Protein 5HHE (pdb70)

B-factor: mean 32.34, std 14.4, range [14.67, 85.26]

CATH classification: 6.10.250.3110

Secondary structure (DSSP, 8-state):
-HHHHHHHHHHHHHHHHHHHHHHHHHHHHHHHHHHHHHHHHHHHHHHHHHHHHHHHHHHHHHHHHHHHHHHHHHHHHHHHHHHHHHHHHHHH-/-HHHHHHHHHHHHHHHHHHHHHHHHHHHHHHHHHHHHHHHHHHHHHHHHHHHHHHHHHHHHHHHHHHHHHHHHHHHHHHHHHHHHHHHHHHH-

Sequence (186 aa):
DDSEQLQMELKELALEEERLIQELEDVEKNRKIVAENLEKVQAEAERRLDQEEAQYQREYSEFKRQQLELDDELKSVENQMRYAQTQLDKLKLEDDSEQLQMELKELALEEERLIQELEDVEKNRKIVAENLEKVQAEAERLDQEEAQYQREYSEFKRQQLELDDELKSVENQMRYAQTQLDKLKLE

Structure (mmCIF, N/CA/C/O backbone):
data_5HHE
#
_entry.id   5HHE
#
_cell.length_a   58.200
_cell.length_b   71.575
_cell.length_c   58.446
_cell.angle_alpha   90.000
_cell.angle_beta   112.550
_cell.angle_gamma   90.000
#
_symmetry.space_group_name_H-M   'C 1 2 1'
#
loop_
_entity.id
_entity.type
_entity.pdbx_description
1 polymer Beclin-1
2 water water
#
loop_
_atom_site.group_PDB
_atom_site.id
_atom_site.type_symbol
_atom_site.label_atom_id
_atom_site.label_alt_id
_atom_site.label_comp_id
_atom_site.label_asym_id
_atom_site.label_entity_id
_atom_site.label_seq_id
_atom_site.pdbx_PDB_ins_code
_atom_site.Cartn_x
_atom_site.Cartn_y
_atom_site.Cartn_z
_atom_site.occupancy
_atom_site.B_iso_or_equiv
_atom_site.auth_seq_id
_atom_site.auth_comp_id
_atom_site.auth_asym_id
_atom_site.auth_atom_id
_atom_site.pdbx_PDB_model_num
ATOM 1 N N . ASP A 1 1 ? -72.235 8.820 99.436 1.00 64.56 175 ASP D N 1
ATOM 2 C CA . ASP A 1 1 ? -71.967 8.373 98.073 1.00 44.53 175 ASP D CA 1
ATOM 3 C C . ASP A 1 1 ? -70.724 9.074 97.517 1.00 41.21 175 ASP D C 1
ATOM 4 O O . ASP A 1 1 ? -70.067 8.572 96.600 1.00 35.39 175 ASP D O 1
ATOM 9 N N . ASP A 1 2 ? -70.403 10.237 98.081 1.00 39.25 176 ASP D N 1
ATOM 10 C CA . ASP A 1 2 ? -69.194 10.973 97.707 1.00 32.93 176 ASP D CA 1
ATOM 11 C C . ASP A 1 2 ? -67.941 10.110 97.837 1.00 23.75 176 ASP D C 1
ATOM 12 O O . ASP A 1 2 ? -67.105 10.057 96.922 1.00 25.33 176 ASP D O 1
ATOM 17 N N . SER A 1 3 ? -67.823 9.417 98.969 1.00 23.72 177 SER D N 1
ATOM 18 C CA . SER A 1 3 ? -66.653 8.585 99.219 1.00 22.66 177 SER D CA 1
ATOM 19 C C . SER A 1 3 ? -66.522 7.472 98.180 1.00 21.88 177 SER D C 1
ATOM 20 O O . SER A 1 3 ? -65.426 7.205 97.693 1.00 21.40 177 SER D O 1
ATOM 23 N N . GLU A 1 4 ? -67.634 6.835 97.829 1.00 23.58 178 GLU D N 1
ATOM 24 C CA . GLU A 1 4 ? -67.594 5.754 96.846 1.00 23.22 178 GLU D CA 1
ATOM 25 C C . GLU A 1 4 ? -67.181 6.249 95.457 1.00 22.82 178 GLU D C 1
ATOM 26 O O . GLU A 1 4 ? -66.419 5.584 94.751 1.00 23.29 178 GLU D O 1
ATOM 32 N N . GLN A 1 5 ? -67.682 7.425 95.078 1.00 21.29 179 GLN D N 1
ATOM 33 C CA . GLN A 1 5 ? -67.305 8.050 93.815 1.00 20.67 179 GLN D CA 1
ATOM 34 C C . GLN A 1 5 ? -65.810 8.340 93.795 1.00 17.49 179 GLN D C 1
ATOM 35 O O . GLN A 1 5 ? -65.127 8.040 92.808 1.00 20.82 179 GLN D O 1
ATOM 41 N N . LEU A 1 6 ? -65.297 8.907 94.881 1.00 20.29 180 LEU D N 1
ATOM 42 C CA . LEU A 1 6 ? -63.857 9.172 94.961 1.00 19.09 180 LEU D CA 1
ATOM 43 C C . LEU A 1 6 ? -63.025 7.885 94.914 1.00 17.31 180 LEU D C 1
ATOM 44 O O . LEU A 1 6 ? -61.969 7.846 94.282 1.00 19.89 180 LEU D O 1
ATOM 49 N N . GLN A 1 7 ? -63.492 6.827 95.574 1.00 18.12 181 GLN D N 1
ATOM 50 C CA . GLN A 1 7 ? -62.746 5.566 95.544 1.00 18.62 181 GLN D CA 1
ATOM 51 C C . GLN A 1 7 ? -62.689 4.991 94.127 1.00 18.98 181 GLN D C 1
ATOM 52 O O . GLN A 1 7 ? -61.624 4.532 93.649 1.00 21.09 181 GLN D O 1
ATOM 58 N N . MET A 1 8 ? -63.833 5.020 93.446 1.00 18.47 182 MET D N 1
ATOM 59 C CA . MET A 1 8 ? -63.876 4.547 92.065 1.00 18.47 182 MET D CA 1
ATOM 60 C C . MET A 1 8 ? -62.954 5.380 91.177 1.00 19.42 182 MET D C 1
ATOM 61 O O . MET A 1 8 ? -62.192 4.838 90.363 1.00 20.32 182 MET D O 1
ATOM 66 N N . GLU A 1 9 ? -63.007 6.697 91.352 1.00 16.16 183 GLU D N 1
ATOM 67 C CA . GLU A 1 9 ? -62.166 7.594 90.565 1.00 19.84 183 GLU D CA 1
ATOM 68 C C . GLU A 1 9 ? -60.689 7.301 90.787 1.00 16.43 183 GLU D C 1
ATOM 69 O O . GLU A 1 9 ? -59.900 7.320 89.835 1.00 18.39 183 GLU D O 1
ATOM 75 N N . LEU A 1 10 ? -60.314 7.025 92.028 1.00 16.56 184 LEU D N 1
ATOM 76 C CA . LEU A 1 10 ? -58.915 6.707 92.314 1.00 15.48 184 LEU D CA 1
ATOM 77 C C . LEU A 1 10 ? -58.482 5.403 91.660 1.00 14.79 184 LEU D C 1
ATOM 78 O O . LEU A 1 10 ? -57.351 5.302 91.161 1.00 18.04 184 LEU D O 1
ATOM 83 N N . LYS A 1 11 ? -59.349 4.395 91.634 1.00 18.19 185 LYS D N 1
ATOM 84 C CA . LYS A 1 11 ? -58.973 3.170 90.900 1.00 15.03 185 LYS D CA 1
ATOM 85 C C . LYS A 1 11 ? -58.828 3.399 89.375 1.00 16.23 185 LYS D C 1
ATOM 86 O O . LYS A 1 11 ? -57.892 2.875 88.702 1.00 17.59 185 LYS D O 1
ATOM 92 N N . GLU A 1 12 ? -59.766 4.172 88.819 1.00 17.19 186 GLU D N 1
ATOM 93 C CA . GLU A 1 12 ? -59.693 4.519 87.391 1.00 16.09 186 GLU D CA 1
ATOM 94 C C . GLU A 1 12 ? -58.390 5.262 87.061 1.00 16.84 186 GLU D C 1
ATOM 95 O O . GLU A 1 12 ? -57.688 4.949 86.079 1.00 18.89 186 GLU D O 1
ATOM 101 N N . LEU A 1 13 ? -58.074 6.245 87.894 1.00 15.39 187 LEU D N 1
ATOM 102 C CA . LEU A 1 13 ? -56.875 7.049 87.704 1.00 16.67 187 LEU D CA 1
ATOM 103 C C . LEU A 1 13 ? -55.614 6.217 87.870 1.00 16.48 187 LEU D C 1
ATOM 104 O O . LEU A 1 13 ? -54.657 6.429 87.150 1.00 18.56 187 LEU D O 1
ATOM 109 N N . ALA A 1 14 ? -55.618 5.263 88.795 1.00 15.92 188 ALA D N 1
ATOM 110 C CA . ALA A 1 14 ? -54.440 4.402 88.956 1.00 16.17 188 ALA D CA 1
ATOM 111 C C . ALA A 1 14 ? -54.189 3.578 87.694 1.00 19.70 188 ALA D C 1
ATOM 112 O O . ALA A 1 14 ? -53.024 3.371 87.279 1.00 19.48 188 ALA D O 1
ATOM 114 N N . LEU A 1 15 ? -55.278 3.097 87.091 1.00 17.22 189 LEU D N 1
ATOM 115 C CA . LEU A 1 15 ? -55.148 2.378 85.822 1.00 19.11 189 LEU D CA 1
ATOM 116 C C . LEU A 1 15 ? -54.586 3.293 84.718 1.00 18.29 189 LEU D C 1
ATOM 117 O O . LEU A 1 15 ? -53.673 2.905 83.947 1.00 19.81 189 LEU D O 1
ATOM 122 N N . GLU A 1 16 ? -55.119 4.512 84.638 1.00 16.36 190 GLU D N 1
ATOM 123 C CA . GLU A 1 16 ? -54.602 5.458 83.639 1.00 19.66 190 GLU D CA 1
ATOM 124 C C . GLU A 1 16 ? -53.114 5.810 83.859 1.00 17.46 190 GLU D C 1
ATOM 125 O O . GLU A 1 16 ? -52.339 5.945 82.900 1.00 19.27 190 GLU D O 1
ATOM 131 N N . GLU A 1 17 ? -52.728 5.952 85.117 1.00 17.38 191 GLU D N 1
ATOM 132 C CA . GLU A 1 17 ? -51.352 6.261 85.494 1.00 17.72 191 GLU D CA 1
ATOM 133 C C . GLU A 1 17 ? -50.443 5.129 85.061 1.00 20.16 191 GLU D C 1
ATOM 134 O O . GLU A 1 17 ? -49.374 5.367 84.489 1.00 19.89 191 GLU D O 1
ATOM 140 N N . GLU A 1 18 ? -50.857 3.891 85.318 1.00 17.04 192 GLU D N 1
ATOM 141 C CA . GLU A 1 18 ? -50.043 2.751 84.892 1.00 20.50 192 GLU D CA 1
ATOM 142 C C . GLU A 1 18 ? -49.891 2.716 83.366 1.00 19.63 192 GLU D C 1
ATOM 143 O O . GLU A 1 18 ? -48.799 2.434 82.840 1.00 21.23 192 GLU D O 1
ATOM 149 N N . ARG A 1 19 ? -50.986 3.001 82.661 1.00 17.73 193 ARG D N 1
ATOM 150 C CA . ARG A 1 19 ? -50.944 3.023 81.198 1.00 18.13 193 ARG D CA 1
ATOM 151 C C . ARG A 1 19 ? -49.916 4.046 80.709 1.00 20.25 193 ARG D C 1
ATOM 152 O O . ARG A 1 19 ? -49.102 3.774 79.798 1.00 22.62 193 ARG D O 1
ATOM 160 N N . LEU A 1 20 ? -49.951 5.226 81.318 1.00 17.29 194 LEU D N 1
ATOM 161 C CA . LEU A 1 20 ? -49.060 6.303 80.891 1.00 20.29 194 LEU D CA 1
ATOM 162 C C . LEU A 1 20 ? -47.608 5.983 81.224 1.00 21.81 194 LEU D C 1
ATOM 163 O O . LEU A 1 20 ? -46.706 6.289 80.441 1.00 19.95 194 LEU D O 1
ATOM 168 N N . ILE A 1 21 ? -47.377 5.385 82.382 1.00 19.88 195 ILE D N 1
ATOM 169 C CA . ILE A 1 21 ? -46.028 4.998 82.784 1.00 20.48 195 ILE D CA 1
ATOM 170 C C . ILE A 1 21 ? -45.439 3.983 81.809 1.00 21.26 195 ILE D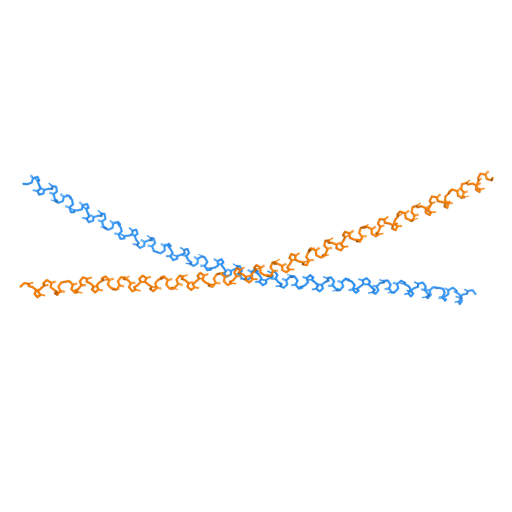 C 1
ATOM 171 O O . ILE A 1 21 ? -44.272 4.097 81.398 1.00 20.18 195 ILE D O 1
ATOM 176 N N . GLN A 1 22 ? -46.251 3.006 81.421 1.00 18.97 196 GLN D N 1
ATOM 177 C CA . GLN A 1 22 ? -45.787 2.022 80.453 1.00 18.44 196 GLN D CA 1
ATOM 178 C C . GLN A 1 22 ? -45.533 2.643 79.077 1.00 24.84 196 GLN D C 1
ATOM 179 O O . GLN A 1 22 ? -44.570 2.264 78.387 1.00 24.59 196 GLN D O 1
ATOM 185 N N . GLU A 1 23 ? -46.379 3.594 78.683 1.00 20.67 197 GLU D N 1
ATOM 186 C CA . GLU A 1 23 ? -46.137 4.324 77.434 1.00 20.46 197 GLU D CA 1
ATOM 187 C C . GLU A 1 23 ? -44.811 5.068 77.476 1.00 19.52 197 GLU D C 1
ATOM 188 O O . GLU A 1 23 ? -44.047 5.057 76.503 1.00 23.99 197 GLU D O 1
ATOM 194 N N . LEU A 1 24 ? -44.560 5.754 78.582 1.00 18.68 198 LEU D N 1
ATOM 195 C CA . LEU A 1 24 ? -43.334 6.524 78.748 1.00 19.45 198 LEU D CA 1
ATOM 196 C C . LEU A 1 24 ? -42.118 5.618 78.676 1.00 18.81 198 LEU D C 1
ATOM 197 O O . LEU A 1 24 ? -41.133 5.944 77.999 1.00 22.25 198 LEU D O 1
ATOM 202 N N . GLU A 1 25 ? -42.173 4.482 79.359 1.00 22.00 199 GLU D N 1
ATOM 203 C CA . GLU A 1 25 ? -41.073 3.522 79.302 1.00 21.65 199 GLU D CA 1
ATOM 204 C C . GLU A 1 25 ? -40.833 3.013 77.869 1.00 21.53 199 GLU D C 1
ATOM 205 O O . GLU A 1 25 ? -39.683 2.877 77.427 1.00 25.86 199 GLU D O 1
ATOM 211 N N . ASP A 1 26 ? -41.927 2.751 77.146 1.00 21.19 200 ASP D N 1
ATOM 212 C CA . ASP A 1 26 ? -41.809 2.314 75.751 1.00 27.93 200 ASP D CA 1
ATOM 213 C C . ASP A 1 26 ? -41.127 3.375 74.881 1.00 21.23 200 ASP D C 1
ATOM 214 O O . ASP A 1 26 ? -40.225 3.065 74.069 1.00 22.54 200 ASP D O 1
ATOM 219 N N . VAL A 1 27 ? -41.552 4.622 75.043 1.00 21.13 201 VAL D N 1
ATOM 220 C CA . VAL A 1 27 ? -40.994 5.722 74.266 1.0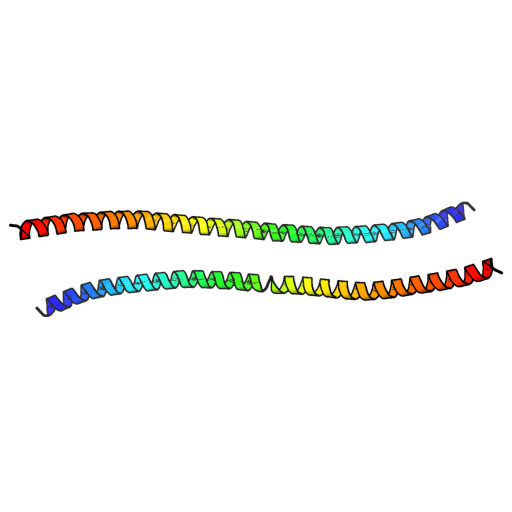0 21.17 201 VAL D CA 1
ATOM 221 C C . VAL A 1 27 ? -39.505 5.910 74.578 1.00 24.35 201 VAL D C 1
ATOM 222 O O . VAL A 1 27 ? -38.701 6.129 73.670 1.00 22.73 201 VAL D O 1
ATOM 226 N N . GLU A 1 28 ? -39.136 5.801 75.850 1.00 22.95 202 GLU D N 1
ATOM 227 C CA . GLU A 1 28 ? -37.726 5.901 76.240 1.00 22.39 202 GLU D CA 1
ATOM 228 C C . GLU A 1 28 ? -36.871 4.786 75.631 1.00 24.75 202 GLU D C 1
ATOM 229 O O . GLU A 1 28 ? -35.759 5.030 75.119 1.00 24.35 202 GLU D O 1
ATOM 235 N N . LYS A 1 29 ? -37.387 3.562 75.684 1.00 21.48 203 LYS D N 1
ATOM 236 C CA . LYS A 1 29 ? -36.720 2.432 75.038 1.00 21.37 203 LYS D CA 1
ATOM 237 C C . LYS A 1 29 ? -36.463 2.712 73.553 1.00 24.21 203 LYS D C 1
ATOM 238 O O . LYS A 1 29 ? -35.308 2.626 73.058 1.00 29.37 203 LYS D O 1
ATOM 244 N N . ASN A 1 30 ? -37.533 3.055 72.837 1.00 22.29 204 ASN D N 1
ATOM 245 C CA . ASN A 1 30 ? -37.411 3.328 71.405 1.00 25.84 204 ASN D CA 1
ATOM 246 C C . ASN A 1 30 ? -36.474 4.492 71.113 1.00 25.73 204 ASN D C 1
ATOM 247 O O . ASN A 1 30 ? -35.770 4.504 70.092 1.00 24.82 204 ASN D O 1
ATOM 252 N N . ARG A 1 31 ? -36.452 5.463 72.019 1.00 21.52 205 ARG D N 1
ATOM 253 C CA . ARG A 1 31 ? -35.619 6.647 71.848 1.00 20.93 205 ARG D CA 1
ATOM 254 C C . ARG A 1 31 ? -34.160 6.247 71.934 1.00 19.85 205 ARG D C 1
ATOM 255 O O . ARG A 1 31 ? -33.347 6.710 71.130 1.00 23.91 205 ARG D O 1
ATOM 263 N N . LYS A 1 32 ? -33.828 5.402 72.913 1.00 22.06 206 LYS D N 1
ATOM 264 C CA . LYS A 1 32 ? -32.454 4.915 73.053 1.00 23.69 206 LYS D CA 1
ATOM 265 C C . LYS A 1 32 ? -32.043 4.142 71.808 1.00 23.18 206 LYS D C 1
ATOM 266 O O . LYS A 1 32 ? -30.906 4.286 71.307 1.00 27.68 206 LYS D O 1
ATOM 272 N N . ILE A 1 33 ? -32.962 3.319 71.300 1.00 24.75 207 ILE D N 1
ATOM 273 C CA . ILE A 1 33 ? -32.642 2.560 70.086 1.00 26.99 207 ILE D CA 1
ATOM 274 C C . ILE A 1 33 ? -32.338 3.473 68.887 1.00 19.39 207 ILE D C 1
ATOM 275 O O . ILE A 1 33 ? -31.324 3.298 68.175 1.00 21.46 207 ILE D O 1
ATOM 280 N N . VAL A 1 34 ? -33.204 4.457 68.673 1.00 20.40 208 VAL D N 1
ATOM 281 C CA . VAL A 1 34 ? -33.022 5.389 67.562 1.00 20.57 208 VAL D CA 1
ATOM 282 C C . VAL A 1 34 ? -31.749 6.229 67.724 1.00 24.50 208 VAL D C 1
ATOM 283 O O . VAL A 1 34 ? -31.069 6.519 66.743 1.00 22.79 208 VAL D O 1
ATOM 287 N N . ALA A 1 35 ? -31.424 6.613 68.955 1.00 20.72 209 ALA D N 1
ATOM 288 C CA . ALA A 1 35 ? -30.197 7.369 69.201 1.00 22.89 209 ALA D CA 1
ATOM 289 C C . ALA A 1 35 ? -28.978 6.530 68.842 1.00 21.45 209 ALA D C 1
ATOM 290 O O . ALA A 1 35 ? -28.005 7.038 68.254 1.00 25.32 209 ALA D O 1
ATOM 292 N N . GLU A 1 36 ? -29.023 5.248 69.195 1.00 21.42 210 GLU D N 1
ATOM 293 C CA . GLU A 1 36 ? -27.918 4.359 68.844 1.00 23.22 210 GLU D CA 1
ATOM 294 C C . GLU A 1 36 ? -27.784 4.235 67.322 1.00 22.60 210 GLU D C 1
ATOM 295 O O . GLU A 1 36 ? -26.662 4.261 66.759 1.00 24.82 210 GLU D O 1
ATOM 301 N N . ASN A 1 37 ? -28.928 4.113 66.649 1.00 21.51 211 ASN D N 1
ATOM 302 C CA . ASN A 1 37 ? -28.917 4.025 65.189 1.00 21.56 211 ASN D CA 1
ATOM 303 C C . ASN A 1 37 ? -28.362 5.291 64.546 1.00 21.02 211 ASN D C 1
ATOM 304 O O . ASN A 1 37 ? -27.617 5.225 63.558 1.00 22.60 211 ASN D O 1
ATOM 309 N N . LEU A 1 38 ? -28.718 6.440 65.110 1.00 20.52 212 LEU D N 1
ATOM 310 C CA . LEU A 1 38 ? -28.207 7.725 64.639 1.00 26.60 212 LEU D CA 1
ATOM 311 C C . LEU A 1 38 ? -26.694 7.786 64.783 1.00 23.93 212 LEU D C 1
ATOM 312 O O . LEU A 1 38 ? -25.988 8.209 63.846 1.00 24.47 212 LEU D O 1
ATOM 317 N N . GLU A 1 39 ? -26.195 7.366 65.944 1.00 24.75 213 GLU D N 1
ATOM 318 C CA . GLU A 1 39 ? -24.749 7.323 66.179 1.00 31.18 213 GLU D CA 1
ATOM 319 C C . GLU A 1 39 ? -24.066 6.476 65.118 1.00 27.51 213 GLU D C 1
ATOM 320 O O . GLU A 1 39 ? -23.048 6.888 64.513 1.00 30.60 213 GLU D O 1
ATOM 326 N N . LYS A 1 40 ? -24.631 5.290 64.882 1.00 25.72 214 LYS D N 1
ATOM 327 C CA . LYS A 1 40 ? -24.064 4.380 63.888 1.00 24.33 214 LYS D CA 1
ATOM 328 C C . LYS A 1 40 ? -23.999 4.980 62.486 1.00 23.87 214 LYS D C 1
ATOM 329 O O . LYS A 1 40 ? -22.938 4.952 61.830 1.00 23.62 214 LYS D O 1
ATOM 335 N N . VAL A 1 41 ? -25.123 5.526 62.014 1.00 20.83 215 VAL D N 1
ATOM 336 C CA . VAL A 1 41 ? -25.131 6.069 60.654 1.00 21.28 215 VAL D CA 1
ATOM 337 C C . VAL A 1 41 ? -24.250 7.299 60.534 1.00 27.29 215 VAL D C 1
ATOM 338 O O . VAL A 1 41 ? -23.661 7.533 59.487 1.00 24.59 215 VAL D O 1
ATOM 342 N N . GLN A 1 42 ? -24.132 8.082 61.597 1.00 21.90 216 GLN D N 1
ATOM 343 C CA . GLN A 1 42 ? -23.250 9.244 61.542 1.00 21.48 216 GLN D CA 1
ATOM 344 C C . GLN A 1 42 ? -21.784 8.826 61.438 1.00 27.61 216 GLN D C 1
ATOM 345 O O . GLN A 1 42 ? -20.997 9.400 60.629 1.00 27.06 216 GLN D O 1
ATOM 351 N N . ALA A 1 43 ? -21.398 7.807 62.209 1.00 28.20 217 ALA D N 1
ATOM 352 C CA . ALA A 1 43 ? -20.015 7.318 62.101 1.00 28.11 217 ALA D CA 1
ATOM 353 C C . ALA A 1 43 ? -19.749 6.770 60.690 1.00 26.03 217 ALA D C 1
ATOM 354 O O . ALA A 1 43 ? -18.694 7.053 60.050 1.00 26.76 217 ALA D O 1
ATOM 356 N N . GLU A 1 44 ? -20.726 6.014 60.192 1.00 21.72 218 GLU D N 1
ATOM 357 C CA . GLU A 1 44 ? -20.661 5.440 58.849 1.00 21.38 218 GLU D CA 1
ATOM 358 C C . GLU A 1 44 ? -20.480 6.534 57.794 1.00 22.79 218 GLU D C 1
ATOM 359 O O . GLU A 1 44 ? -19.669 6.405 56.860 1.00 24.29 218 GLU D O 1
ATOM 365 N N . ALA A 1 45 ? -21.226 7.621 57.952 1.00 20.85 219 ALA D N 1
ATOM 366 C CA . ALA A 1 45 ? -21.175 8.737 57.011 1.00 21.26 219 ALA D CA 1
ATOM 367 C C . ALA A 1 45 ? -19.822 9.450 57.044 1.00 21.38 219 ALA D C 1
ATOM 368 O O . ALA A 1 45 ? -19.334 9.906 56.005 1.00 25.04 219 ALA D O 1
ATOM 370 N N . GLU A 1 46 ? -19.210 9.553 58.227 1.00 21.89 220 GLU D N 1
ATOM 371 C CA . GLU A 1 46 ? -17.861 10.127 58.296 1.00 24.78 220 GLU D CA 1
ATOM 372 C C . GLU A 1 46 ? -16.827 9.250 57.555 1.00 28.33 220 GLU D C 1
ATOM 373 O O . GLU A 1 46 ? -15.959 9.752 56.784 1.00 25.85 220 GLU D O 1
ATOM 379 N N . ARG A 1 47 ? -16.928 7.938 57.771 1.00 22.67 221 ARG D N 1
ATOM 380 C CA A ARG A 1 47 ? -16.039 7.016 57.061 0.51 23.07 221 ARG D CA 1
ATOM 381 C CA B ARG A 1 47 ? -16.052 7.001 57.061 0.49 22.98 221 ARG D CA 1
ATOM 382 C C . ARG A 1 47 ? -16.232 7.122 55.546 1.00 21.66 221 ARG D C 1
ATOM 383 O O . ARG A 1 47 ? -15.246 7.110 54.778 1.00 21.18 221 ARG D O 1
ATOM 398 N N . LEU A 1 48 ? -17.480 7.242 55.114 1.00 20.41 222 LEU D N 1
ATOM 399 C CA . LEU A 1 48 ? -17.781 7.427 53.696 1.00 20.81 222 LEU D CA 1
ATOM 400 C C . LEU A 1 48 ? -17.206 8.739 53.166 1.00 19.62 222 LEU D C 1
ATOM 401 O O . LEU A 1 48 ? -16.745 8.792 52.024 1.00 21.95 222 LEU D O 1
ATOM 406 N N . ASP A 1 49 ? -17.250 9.791 53.976 1.00 20.54 223 ASP D N 1
ATOM 407 C CA . ASP A 1 49 ? -16.659 11.075 53.603 1.00 21.32 223 ASP D CA 1
ATOM 408 C C . ASP A 1 49 ? -15.168 10.900 53.322 1.00 21.03 223 ASP D C 1
ATOM 409 O O . ASP A 1 49 ? -14.631 11.453 52.347 1.00 22.45 223 ASP D O 1
ATOM 414 N N . GLN A 1 50 ? -14.496 10.143 54.188 1.00 19.94 224 GLN D N 1
ATOM 415 C CA . GLN A 1 50 ? -13.056 9.932 54.020 1.00 18.82 224 GLN D CA 1
ATOM 416 C C . GLN A 1 50 ? -12.746 9.077 52.781 1.00 22.32 224 GLN D C 1
ATOM 417 O O . GLN A 1 50 ? -11.777 9.327 52.047 1.00 20.91 224 GLN D O 1
ATOM 423 N N . GLU A 1 51 ? -13.581 8.068 52.540 1.00 18.74 225 GLU D N 1
ATOM 424 C CA . GLU A 1 51 ? -13.406 7.211 51.368 1.00 17.85 225 GLU D CA 1
ATOM 425 C C . GLU A 1 51 ? -13.558 8.018 50.075 1.00 19.47 225 GLU D C 1
ATOM 426 O O . GLU A 1 51 ? -12.737 7.911 49.133 1.00 22.30 225 GLU D O 1
ATOM 432 N N . GLU A 1 52 ? -14.612 8.832 50.029 1.00 18.67 226 GLU D N 1
ATOM 433 C CA .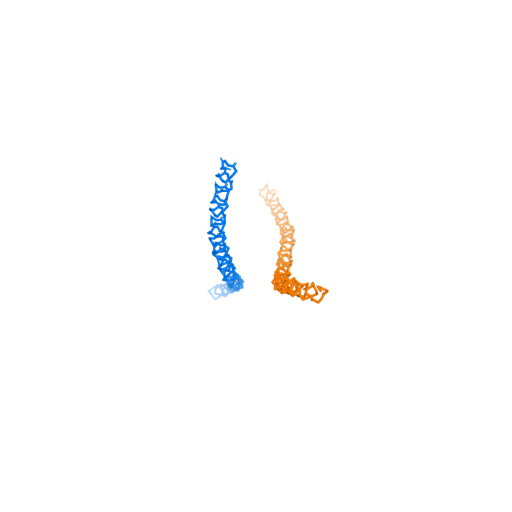 GLU A 1 52 ? -14.820 9.733 48.903 1.00 21.50 226 GLU D CA 1
ATOM 434 C C . GLU A 1 52 ? -13.638 10.693 48.717 1.00 19.41 226 GLU D C 1
ATOM 435 O O . GLU A 1 52 ? -13.174 10.892 47.595 1.00 19.77 226 GLU D O 1
ATOM 441 N N . ALA A 1 53 ? -13.147 11.272 49.813 1.00 17.19 227 ALA D N 1
ATOM 442 C CA . ALA A 1 53 ? -11.989 12.170 49.740 1.00 19.55 227 ALA D CA 1
ATOM 443 C C . ALA A 1 53 ? -10.765 11.475 49.122 1.00 19.77 227 ALA D C 1
ATOM 444 O O . ALA A 1 53 ? -10.049 12.056 48.274 1.00 19.66 227 ALA D O 1
ATOM 446 N N . GLN A 1 54 ? -10.524 10.235 49.541 1.00 18.47 228 GLN D N 1
ATOM 447 C CA . GLN A 1 54 ? -9.408 9.465 48.978 1.00 19.12 228 GLN D CA 1
ATOM 448 C C . GLN A 1 54 ? -9.587 9.219 47.474 1.00 17.59 228 GLN D C 1
ATOM 449 O O . GLN A 1 54 ? -8.656 9.448 46.680 1.00 21.65 228 GLN D O 1
ATOM 455 N N . TYR A 1 55 ? -10.775 8.764 47.079 1.00 16.36 229 TYR D N 1
ATOM 456 C CA . TYR A 1 55 ? -11.025 8.526 45.657 1.00 17.75 229 TYR D CA 1
ATOM 457 C C . TYR A 1 55 ? -10.884 9.806 44.844 1.00 18.33 229 TYR D C 1
ATOM 458 O O . TYR A 1 55 ? -10.379 9.783 43.727 1.00 18.62 229 TYR D O 1
ATOM 467 N N . GLN A 1 56 ? -11.347 10.922 45.403 1.00 16.89 230 GLN D N 1
ATOM 468 C CA . GLN A 1 56 ? -11.283 12.210 44.724 1.00 18.87 230 GLN D CA 1
ATOM 469 C C . GLN A 1 56 ? -9.830 12.616 44.500 1.00 18.29 230 GLN D C 1
ATOM 470 O O . GLN A 1 56 ? -9.463 13.083 43.412 1.00 19.71 230 GLN D O 1
ATOM 476 N N . ARG A 1 57 ? -9.003 12.432 45.535 1.00 18.49 231 ARG D N 1
ATOM 477 C CA . ARG A 1 57 ? -7.565 12.694 45.393 1.00 18.33 231 ARG D CA 1
ATOM 478 C C . ARG A 1 57 ? -6.931 11.827 44.301 1.00 18.47 231 ARG D C 1
ATOM 479 O O . ARG A 1 57 ? -6.138 12.320 43.474 1.00 19.54 231 ARG D O 1
ATOM 487 N N . GLU A 1 58 ? -7.263 10.537 44.305 1.00 17.88 232 GLU D N 1
ATOM 488 C CA . GLU A 1 58 ? -6.743 9.624 43.275 1.00 17.81 232 GLU D CA 1
ATOM 489 C C . GLU A 1 58 ? -7.170 10.028 41.855 1.00 16.55 232 GLU D C 1
ATOM 490 O O . GLU A 1 58 ? -6.362 10.000 40.922 1.00 18.22 232 GLU D O 1
ATOM 496 N N . TYR A 1 59 ? -8.437 10.403 41.709 1.00 15.79 233 TYR D N 1
ATOM 497 C CA . TYR A 1 59 ? -8.997 10.802 40.425 1.00 15.77 233 TYR D CA 1
ATOM 498 C C . TYR A 1 59 ? -8.262 12.030 39.904 1.00 16.14 233 TYR D C 1
ATOM 499 O O . TYR A 1 59 ? -7.798 12.058 38.749 1.00 19.12 233 TYR D O 1
ATOM 508 N N . SER A 1 60 ? -8.137 13.042 40.762 1.00 17.64 234 SER D N 1
ATOM 509 C CA . SER A 1 60 ? -7.439 14.256 40.358 1.00 19.09 234 SER D CA 1
ATOM 510 C C . SER A 1 60 ? -5.987 13.968 39.979 1.00 15.98 234 SER D C 1
ATOM 511 O O . SER A 1 60 ? -5.469 14.531 38.997 1.00 17.61 234 SER D O 1
ATOM 514 N N . GLU A 1 61 ? -5.340 13.094 40.749 1.00 17.68 235 GLU D N 1
ATOM 515 C CA . GLU A 1 61 ? -3.953 12.743 40.448 1.00 17.04 235 GLU D CA 1
ATOM 516 C C . GLU A 1 61 ? -3.834 12.052 39.089 1.00 15.65 235 GLU D C 1
ATOM 517 O O . GLU A 1 61 ? -2.917 12.357 38.309 1.00 18.50 235 GLU D O 1
ATOM 523 N N . PHE A 1 62 ? -4.745 11.133 38.785 1.00 15.85 236 PHE D N 1
ATOM 524 C CA . PHE A 1 62 ? -4.728 10.477 37.476 1.00 17.80 236 PHE D CA 1
ATOM 525 C C . PHE A 1 62 ? -4.935 11.483 36.349 1.00 19.47 236 PHE D C 1
ATOM 526 O O . PHE A 1 62 ? -4.303 11.362 35.297 1.00 20.06 236 PHE D O 1
ATOM 534 N N . LYS A 1 63 ? -5.825 12.455 36.552 1.00 14.67 237 LYS D N 1
ATOM 535 C CA . LYS A 1 63 ? -5.997 13.501 35.540 1.00 16.29 237 LYS D CA 1
ATOM 536 C C . LYS A 1 63 ? -4.701 14.290 35.293 1.00 17.59 237 LYS D C 1
ATOM 537 O O . LYS A 1 63 ? -4.319 14.571 34.129 1.00 22.90 237 LYS D O 1
ATOM 543 N N . ARG A 1 64 ? -4.014 14.657 36.377 1.00 17.00 238 ARG D N 1
ATOM 544 C CA . ARG A 1 64 ? -2.748 15.375 36.199 1.00 17.98 238 ARG D CA 1
ATOM 545 C C . ARG A 1 64 ? -1.702 14.501 35.491 1.00 17.05 238 ARG D C 1
ATOM 546 O O . ARG A 1 64 ? -0.920 14.995 34.654 1.00 20.28 238 ARG D O 1
ATOM 554 N N . GLN A 1 65 ? -1.699 13.207 35.809 1.00 19.30 239 GLN D N 1
ATOM 555 C CA . GLN A 1 65 ? -0.802 12.265 35.143 1.00 19.00 239 GLN D CA 1
ATOM 556 C C . GLN A 1 65 ? -1.102 12.194 33.653 1.00 16.47 239 GLN D C 1
ATOM 557 O O . GLN A 1 65 ? -0.170 12.122 32.829 1.00 20.58 239 GLN D O 1
ATOM 563 N N . GLN A 1 66 ? -2.382 12.201 33.300 1.00 17.75 240 GLN D N 1
ATOM 564 C CA . GLN A 1 66 ? -2.794 12.207 31.895 1.00 20.51 240 GLN D CA 1
ATOM 565 C C . GLN A 1 66 ? -2.253 13.439 31.196 1.00 18.90 240 GLN D C 1
ATOM 566 O O . GLN A 1 66 ? -1.712 13.335 30.092 1.00 20.88 240 GLN D O 1
ATOM 572 N N . LEU A 1 67 ? -2.393 14.603 31.819 1.00 18.64 241 LEU D N 1
ATOM 573 C CA . LEU A 1 67 ? -1.865 15.826 31.206 1.00 18.19 241 LEU D CA 1
ATOM 574 C C . LEU A 1 67 ? -0.347 15.737 30.951 1.00 20.13 241 LEU D C 1
ATOM 575 O O . LEU A 1 67 ? 0.155 16.053 29.840 1.00 20.79 241 LEU D O 1
ATOM 580 N N . GLU A 1 68 ? 0.377 15.292 31.979 1.00 17.40 242 GLU D N 1
ATOM 581 C CA . GLU A 1 68 ? 1.835 15.158 31.872 1.00 18.16 242 GLU D CA 1
ATOM 582 C C . GLU A 1 68 ? 2.254 14.191 30.769 1.00 19.22 242 GLU D C 1
ATOM 583 O O . GLU A 1 68 ? 3.124 14.497 29.937 1.00 23.09 242 GLU D O 1
ATOM 589 N N . LEU A 1 69 ? 1.653 13.007 30.773 1.00 17.58 243 LEU D N 1
ATOM 590 C CA . LEU A 1 69 ? 1.980 11.988 29.779 1.00 17.40 243 LEU D CA 1
ATOM 591 C C . LEU A 1 69 ? 1.620 12.429 28.364 1.00 16.80 243 LEU D C 1
ATOM 592 O O . LEU A 1 69 ? 2.338 12.117 27.417 1.00 20.74 243 LEU D O 1
ATOM 597 N N . ASP A 1 70 ? 0.509 13.149 28.212 1.00 17.58 244 ASP D N 1
ATOM 598 C CA . ASP A 1 70 ? 0.159 13.697 26.899 1.00 20.35 244 ASP D CA 1
ATOM 599 C C . ASP A 1 70 ? 1.236 14.658 26.418 1.00 19.95 244 ASP D C 1
ATOM 600 O O . ASP A 1 70 ? 1.615 14.639 25.229 1.00 23.17 244 ASP D O 1
ATOM 605 N N . ASP A 1 71 ? 1.718 15.513 27.322 1.00 19.73 245 ASP D N 1
ATOM 606 C CA . ASP A 1 71 ? 2.782 16.451 26.930 1.00 23.49 245 ASP D CA 1
ATOM 607 C C . ASP A 1 71 ? 4.068 15.708 26.518 1.00 23.88 245 ASP D C 1
ATOM 608 O O . ASP A 1 71 ? 4.713 16.038 25.497 1.00 21.63 245 ASP D O 1
ATOM 613 N N . GLU A 1 72 ? 4.430 14.694 27.306 1.00 19.94 246 GLU D N 1
ATOM 614 C CA . GLU A 1 72 ? 5.610 13.878 26.988 1.00 17.65 246 GLU D CA 1
ATOM 615 C C . GLU A 1 72 ? 5.493 13.162 25.636 1.00 20.14 246 GLU D C 1
ATOM 616 O O . GLU A 1 72 ? 6.455 13.103 24.848 1.00 22.54 246 GLU D O 1
ATOM 622 N N . LEU A 1 73 ? 4.310 12.622 25.367 1.00 18.60 247 LEU D N 1
ATOM 623 C CA . LEU A 1 73 ? 4.059 11.922 24.114 1.00 19.94 247 LEU D CA 1
ATOM 624 C C . LEU A 1 73 ? 4.126 12.875 22.936 1.00 19.76 247 LEU D C 1
ATOM 625 O O . LEU A 1 73 ? 4.692 12.538 21.894 1.00 21.08 247 LEU D O 1
ATOM 630 N N . LYS A 1 74 ? 3.547 14.062 23.096 1.00 18.94 248 LYS D N 1
ATOM 631 C CA . LYS A 1 74 ? 3.621 15.080 22.060 1.00 19.43 248 LYS D CA 1
ATOM 632 C C . LYS A 1 74 ? 5.088 15.408 21.756 1.00 19.66 248 LYS D C 1
ATOM 633 O O . LYS A 1 74 ? 5.485 15.548 20.580 1.00 21.23 248 LYS D O 1
ATOM 639 N N . SER A 1 75 ? 5.895 15.514 22.812 1.00 20.28 249 SER D N 1
ATOM 640 C CA . SER A 1 75 ? 7.323 15.790 22.620 1.00 21.22 249 SER D CA 1
ATOM 641 C C . SER A 1 75 ? 8.026 14.687 21.818 1.00 15.77 249 SER D C 1
ATOM 642 O O . SER A 1 75 ? 8.801 14.964 20.871 1.00 20.89 249 SER D O 1
ATOM 645 N N . VAL A 1 76 ? 7.777 13.438 22.208 1.00 17.89 250 VAL D N 1
ATOM 646 C CA . VAL A 1 76 ? 8.383 12.298 21.523 1.00 16.67 250 VAL D CA 1
ATOM 647 C C . VAL A 1 76 ? 7.960 12.241 20.048 1.00 19.42 250 VAL D C 1
ATOM 648 O O . VAL A 1 76 ? 8.777 11.963 19.160 1.00 18.69 250 VAL D O 1
ATOM 652 N N . GLU A 1 77 ? 6.689 12.519 19.798 1.00 17.43 251 GLU D N 1
ATOM 653 C CA . GLU A 1 77 ? 6.163 12.535 18.438 1.00 18.48 251 GLU D CA 1
ATOM 654 C C . GLU A 1 77 ? 6.857 13.604 17.604 1.00 18.57 251 GLU D C 1
ATOM 655 O O . GLU A 1 77 ? 7.231 13.363 16.444 1.00 20.17 251 GLU D O 1
ATOM 661 N N . ASN A 1 78 ? 7.020 14.790 18.183 1.00 18.63 252 ASN D N 1
ATOM 662 C CA . ASN A 1 78 ? 7.715 15.864 17.473 1.00 19.03 252 ASN D CA 1
ATOM 663 C C . ASN A 1 78 ? 9.169 15.493 17.153 1.00 21.64 252 ASN D C 1
ATOM 664 O O . ASN A 1 78 ? 9.665 15.746 16.045 1.00 21.72 252 ASN D O 1
ATOM 669 N N . GLN A 1 79 ? 9.842 14.874 18.122 1.00 17.92 253 GLN D N 1
ATOM 670 C CA . GLN A 1 79 ? 11.223 14.442 17.918 1.00 16.48 253 GLN D CA 1
ATOM 671 C C . GLN A 1 79 ? 11.332 13.404 16.808 1.00 17.09 253 GLN D C 1
ATOM 672 O O . GLN A 1 79 ? 12.290 13.420 16.002 1.00 18.96 253 GLN D O 1
ATOM 678 N N . MET A 1 80 ? 10.358 12.498 16.760 1.00 16.34 254 MET D N 1
ATOM 679 C CA . MET A 1 80 ? 10.341 11.488 15.707 1.00 15.77 254 MET D CA 1
ATOM 680 C C . MET A 1 80 ? 10.107 12.127 14.339 1.00 17.96 254 MET D C 1
ATOM 681 O O . MET A 1 80 ? 10.787 11.775 13.369 1.00 19.68 254 MET D O 1
ATOM 686 N N . ARG A 1 81 ? 9.160 13.063 14.253 1.00 16.97 255 ARG D N 1
ATOM 687 C CA . ARG A 1 81 ? 8.901 13.756 12.992 1.00 19.63 255 ARG D CA 1
ATOM 688 C C . ARG A 1 81 ? 10.158 14.476 12.503 1.00 19.55 255 ARG D C 1
ATOM 689 O O . ARG A 1 81 ? 10.495 14.434 11.308 1.00 21.47 255 ARG D O 1
ATOM 697 N N . TYR A 1 82 ? 10.866 15.117 13.431 1.00 19.69 256 TYR D N 1
ATOM 698 C CA . TYR A 1 82 ? 12.081 15.842 13.041 1.00 20.60 256 TYR D CA 1
ATOM 699 C C . TYR A 1 82 ? 13.189 14.906 12.553 1.00 18.65 256 TYR D C 1
ATOM 700 O O . TYR A 1 82 ? 13.797 15.133 11.478 1.00 21.44 256 TYR D O 1
ATOM 709 N N . ALA A 1 83 ? 13.454 13.852 13.328 1.00 17.46 257 ALA D N 1
ATOM 710 C CA . ALA A 1 83 ? 14.470 12.875 12.944 1.00 18.65 257 ALA D CA 1
ATOM 711 C C . ALA A 1 83 ? 14.145 12.244 11.588 1.00 22.46 257 ALA D C 1
ATOM 712 O O . ALA A 1 83 ? 15.031 12.044 10.744 1.00 18.99 257 ALA D O 1
ATOM 714 N N . GLN A 1 84 ? 12.869 11.948 11.373 1.00 17.25 258 GLN D N 1
ATOM 715 C CA . GLN A 1 84 ? 12.451 11.317 10.121 1.00 17.24 258 GLN D CA 1
ATOM 716 C C . GLN A 1 84 ? 12.616 12.274 8.952 1.00 18.42 258 GLN D C 1
ATOM 717 O O . GLN A 1 84 ? 13.017 11.866 7.867 1.00 20.04 258 GLN D O 1
ATOM 723 N N . THR A 1 85 ? 12.300 13.548 9.168 1.00 19.28 259 THR D N 1
ATOM 724 C CA . THR A 1 85 ? 12.512 14.558 8.129 1.00 19.60 259 THR D CA 1
ATOM 725 C C . THR A 1 85 ? 13.984 14.672 7.722 1.00 22.51 259 THR D C 1
ATOM 726 O O . THR A 1 85 ? 14.317 14.662 6.518 1.00 22.19 259 THR D O 1
ATOM 730 N N . GLN A 1 86 ? 14.864 14.749 8.722 1.00 19.69 260 GLN D N 1
ATOM 731 C CA . GLN A 1 86 ? 16.298 14.800 8.426 1.00 20.36 260 GLN D CA 1
ATOM 732 C C . GLN A 1 86 ? 16.780 13.556 7.683 1.00 18.96 260 GLN D C 1
ATOM 733 O O . GLN A 1 86 ? 17.608 13.638 6.753 1.00 20.67 260 GLN D O 1
ATOM 739 N N . LEU A 1 87 ? 16.284 12.395 8.110 1.00 17.85 261 LEU D N 1
ATOM 740 C CA . LEU A 1 87 ? 16.695 11.137 7.505 1.00 18.26 261 LEU D CA 1
ATOM 741 C C . LEU A 1 87 ? 16.230 11.054 6.052 1.00 20.83 261 LEU D C 1
ATOM 742 O O . LEU A 1 87 ? 16.989 10.650 5.164 1.00 20.55 261 LEU D O 1
ATOM 747 N N . ASP A 1 88 ? 14.987 11.457 5.810 1.00 21.79 262 ASP D N 1
ATOM 748 C CA . ASP A 1 88 ? 14.430 11.490 4.464 1.00 22.13 262 ASP D CA 1
ATOM 749 C C . ASP A 1 88 ? 15.248 12.397 3.568 1.00 19.61 262 ASP D C 1
ATOM 750 O O . ASP A 1 88 ? 15.514 12.056 2.412 1.00 21.49 262 ASP D O 1
ATOM 755 N N . LYS A 1 89 ? 15.646 13.552 4.097 1.00 19.98 263 LYS D N 1
ATOM 756 C CA . LYS A 1 89 ? 16.456 14.465 3.306 1.00 24.22 263 LYS D CA 1
ATOM 757 C C . LYS A 1 89 ? 17.822 13.863 2.981 1.00 23.18 263 LYS D C 1
ATOM 758 O O . LYS A 1 89 ? 18.320 14.005 1.856 1.00 27.08 263 LYS D O 1
ATOM 764 N N . LEU A 1 90 ? 18.432 13.197 3.960 1.00 24.59 264 LEU D N 1
ATOM 765 C CA . LEU A 1 90 ? 19.724 12.546 3.714 1.00 24.50 264 LEU D CA 1
ATOM 766 C C . LEU A 1 90 ? 19.613 11.444 2.658 1.00 24.79 264 LEU D C 1
ATOM 767 O O . LEU A 1 90 ? 20.475 11.317 1.779 1.00 30.02 264 LEU D O 1
ATOM 772 N N . LYS A 1 91 ? 18.549 10.652 2.741 1.00 23.58 265 LYS D N 1
ATOM 773 C CA . LYS A 1 91 ? 18.336 9.548 1.811 1.00 25.76 265 LYS D CA 1
ATOM 774 C C . LYS A 1 91 ? 18.045 10.050 0.399 1.00 29.32 265 LYS D C 1
ATOM 775 O O . LYS A 1 91 ? 18.442 9.423 -0.587 1.00 31.85 265 LYS D O 1
ATOM 781 N N . LEU A 1 92 ? 17.367 11.192 0.297 1.00 33.84 266 LEU D N 1
ATOM 782 C CA . LEU A 1 92 ? 17.120 11.801 -1.011 1.00 31.90 266 LEU D CA 1
ATOM 783 C C . LEU A 1 92 ? 18.391 12.477 -1.534 1.00 36.78 266 LEU D C 1
ATOM 784 O O . LEU A 1 92 ? 18.496 12.814 -2.721 1.00 45.80 266 LEU D O 1
ATOM 789 N N . GLU A 1 93 ? 19.361 12.638 -0.637 1.00 35.62 267 GLU D N 1
ATOM 790 C CA . GLU A 1 93 ? 20.597 13.380 -0.889 1.00 51.63 267 GLU D CA 1
ATOM 791 C C . GLU A 1 93 ? 20.298 14.826 -1.257 1.00 58.40 267 GLU D C 1
ATOM 792 O O . GLU A 1 93 ? 20.522 15.733 -0.456 1.00 73.36 267 GLU D O 1
ATOM 798 N N . ASP B 1 1 ? 38.516 -7.428 25.046 1.00 65.73 175 ASP A N 1
ATOM 799 C CA . ASP B 1 1 ? 37.142 -7.413 24.554 1.00 51.40 175 ASP A CA 1
ATOM 800 C C . ASP B 1 1 ? 36.192 -8.109 25.523 1.00 42.37 175 ASP A C 1
ATOM 801 O O . ASP B 1 1 ? 35.071 -7.650 25.745 1.00 44.59 175 ASP A O 1
ATOM 806 N N . ASP B 1 2 ? 36.643 -9.215 26.109 1.00 42.77 176 ASP A N 1
ATOM 807 C CA . ASP B 1 2 ? 35.773 -10.001 26.973 1.00 34.56 176 ASP A CA 1
ATOM 808 C C . ASP B 1 2 ? 35.483 -9.297 28.299 1.00 27.73 176 ASP A C 1
ATOM 809 O O . ASP B 1 2 ? 34.340 -9.268 28.752 1.00 28.73 176 ASP A O 1
ATOM 814 N N . SER B 1 3 ? 36.512 -8.715 28.914 1.00 29.86 177 SER A N 1
ATOM 815 C CA . SER B 1 3 ? 36.311 -7.988 30.162 1.00 28.79 177 SER A CA 1
ATOM 816 C C . SER B 1 3 ? 35.393 -6.791 29.921 1.00 23.77 177 SER A C 1
ATOM 817 O O . SER B 1 3 ? 34.521 -6.491 30.732 1.00 26.23 177 SER A O 1
ATOM 820 N N . GLU B 1 4 ? 35.569 -6.128 28.781 1.00 23.74 178 GLU A N 1
ATOM 821 C CA . GLU B 1 4 ? 34.721 -4.989 28.436 1.00 26.17 178 GLU A CA 1
ATOM 822 C C . GLU B 1 4 ? 33.263 -5.426 28.260 1.00 30.78 178 GLU A C 1
ATOM 823 O O . GLU B 1 4 ? 32.330 -4.740 28.686 1.00 23.88 178 GLU A O 1
ATOM 829 N N . GLN B 1 5 ? 33.078 -6.581 27.632 1.00 23.42 179 GLN A N 1
ATOM 830 C CA . GLN B 1 5 ? 31.754 -7.139 27.410 1.00 22.54 179 GLN A CA 1
ATOM 831 C C . GLN B 1 5 ? 31.073 -7.447 28.740 1.00 20.55 179 GLN A C 1
ATOM 832 O O . GLN B 1 5 ? 29.891 -7.139 28.941 1.00 21.16 179 GLN A O 1
ATOM 838 N N . LEU B 1 6 ? 31.832 -8.049 29.653 1.00 21.94 180 LEU A N 1
ATOM 839 C CA . LEU B 1 6 ? 31.311 -8.382 30.977 1.00 21.57 180 LEU A CA 1
ATOM 840 C C . LEU B 1 6 ? 30.960 -7.131 31.780 1.00 18.96 180 LEU A C 1
ATOM 841 O O . LEU B 1 6 ? 29.948 -7.110 32.487 1.00 20.62 180 LEU A O 1
ATOM 846 N N . GLN B 1 7 ? 31.792 -6.101 31.687 1.00 20.74 181 GLN A N 1
ATOM 847 C CA . GLN B 1 7 ? 31.529 -4.854 32.401 1.00 20.07 181 GLN A CA 1
ATOM 848 C C . GLN B 1 7 ? 30.221 -4.222 31.912 1.00 19.20 181 GLN A C 1
ATOM 849 O O . GLN B 1 7 ? 29.379 -3.774 32.714 1.00 20.54 181 GLN A O 1
ATOM 855 N N . MET B 1 8 ? 30.064 -4.192 30.591 1.00 19.17 182 MET A N 1
ATOM 856 C CA . MET B 1 8 ? 28.846 -3.660 29.991 1.00 19.84 182 MET A CA 1
ATOM 857 C C . MET B 1 8 ? 27.618 -4.464 30.427 1.00 18.09 182 MET A C 1
ATOM 858 O O . MET B 1 8 ? 26.586 -3.891 30.785 1.00 21.29 182 MET A O 1
ATOM 863 N N . GLU B 1 9 ? 27.734 -5.789 30.387 1.00 19.42 183 GLU A N 1
ATOM 864 C CA . GLU B 1 9 ? 26.630 -6.651 30.793 1.00 21.98 183 GLU A CA 1
ATOM 865 C C . GLU B 1 9 ? 26.252 -6.433 32.255 1.00 17.84 183 GLU A C 1
ATOM 866 O O . GLU B 1 9 ? 25.072 -6.456 32.603 1.00 18.26 183 GLU A O 1
ATOM 872 N N . LEU B 1 10 ? 27.245 -6.209 33.110 1.00 19.08 184 LEU A N 1
ATOM 873 C CA . LEU B 1 10 ? 26.978 -5.949 34.519 1.00 17.11 184 LEU A CA 1
ATOM 874 C C . LEU B 1 10 ? 26.213 -4.640 34.711 1.00 17.35 184 LEU A C 1
ATOM 875 O O . LEU B 1 10 ? 25.303 -4.567 35.553 1.00 19.22 184 LEU A O 1
ATOM 880 N N . LYS B 1 11 ? 26.555 -3.612 33.935 1.00 16.91 185 LYS A N 1
ATOM 881 C CA . LYS B 1 11 ? 25.791 -2.360 34.032 1.00 16.47 185 LYS A CA 1
ATOM 882 C C . LYS B 1 11 ? 24.343 -2.518 33.537 1.00 19.22 185 LYS A C 1
ATOM 883 O O . LYS B 1 11 ? 23.394 -1.976 34.137 1.00 20.48 185 LYS A O 1
ATOM 889 N N . GLU B 1 12 ? 24.175 -3.260 32.439 1.00 16.12 186 GLU A N 1
ATOM 890 C CA . GLU B 1 12 ? 22.837 -3.493 31.890 1.00 15.26 186 GLU A CA 1
ATOM 891 C C . GLU B 1 12 ? 21.982 -4.281 32.892 1.00 17.05 186 GLU A C 1
ATOM 892 O O . GLU B 1 12 ? 20.794 -3.971 33.133 1.00 19.82 186 GLU A O 1
ATOM 898 N N . LEU B 1 13 ? 22.597 -5.295 33.478 1.00 17.00 187 LEU A N 1
ATOM 899 C CA . LEU B 1 13 ? 21.916 -6.141 34.449 1.00 19.14 187 LEU A CA 1
ATOM 900 C C . LEU B 1 13 ? 21.577 -5.360 35.707 1.00 16.64 187 LEU A C 1
ATOM 901 O O . LEU B 1 13 ? 20.534 -5.585 36.294 1.00 18.02 187 LEU A O 1
ATOM 906 N N . ALA B 1 14 ? 22.441 -4.443 36.123 1.00 16.47 188 ALA A N 1
ATOM 907 C CA . ALA B 1 14 ? 22.176 -3.656 37.322 1.00 15.38 188 ALA A CA 1
ATOM 908 C C . ALA B 1 14 ? 20.955 -2.765 37.108 1.00 17.72 188 ALA A C 1
ATOM 909 O O . ALA B 1 14 ? 20.136 -2.566 38.022 1.00 19.83 188 ALA A O 1
ATOM 911 N N . LEU B 1 15 ? 20.844 -2.222 35.898 1.00 17.66 189 LEU A N 1
ATOM 912 C CA . LEU B 1 15 ? 19.667 -1.435 35.548 1.00 18.95 189 LEU A CA 1
ATOM 913 C C . LEU B 1 15 ? 18.389 -2.295 35.585 1.00 18.36 189 LEU A C 1
ATOM 914 O O . LEU B 1 15 ? 17.355 -1.884 36.142 1.00 20.56 189 LEU A O 1
ATOM 919 N N . GLU B 1 16 ? 18.471 -3.491 35.007 1.00 17.91 190 GLU A N 1
ATOM 920 C CA . GLU B 1 16 ? 17.319 -4.395 35.010 1.00 21.13 190 GLU A CA 1
ATOM 921 C C . GLU B 1 16 ? 16.926 -4.833 36.435 1.00 20.52 190 GLU A C 1
ATOM 922 O O . GLU B 1 16 ? 15.735 -4.958 36.762 1.00 20.87 190 GLU A O 1
ATOM 928 N N . GLU B 1 17 ? 17.935 -5.058 37.266 1.00 16.65 191 GLU A N 1
ATOM 929 C CA . GLU B 1 17 ? 17.746 -5.411 38.672 1.00 17.27 191 GLU A CA 1
ATOM 930 C C . GLU B 1 17 ? 16.990 -4.310 39.425 1.00 17.61 191 GLU A C 1
ATOM 931 O O . GLU B 1 17 ? 16.033 -4.592 40.164 1.00 20.40 191 GLU A O 1
ATOM 937 N N . GLU B 1 18 ? 17.412 -3.060 39.237 1.00 17.88 192 GLU A N 1
ATOM 938 C CA . GLU B 1 18 ? 16.726 -1.930 39.873 1.00 19.06 192 GLU A CA 1
ATOM 939 C C . GLU B 1 18 ? 15.268 -1.837 39.411 1.00 18.33 192 GLU A C 1
ATOM 940 O O . GLU B 1 18 ? 14.348 -1.589 40.221 1.00 20.82 192 GLU A O 1
ATOM 946 N N . ARG B 1 19 ? 15.054 -2.035 38.113 1.00 17.91 193 ARG A N 1
ATOM 947 C CA . ARG B 1 19 ? 13.690 -2.023 37.578 1.00 16.93 193 ARG A CA 1
ATOM 948 C C . ARG B 1 19 ? 12.806 -3.097 38.235 1.00 19.58 193 ARG A C 1
ATOM 949 O O . ARG B 1 19 ? 11.668 -2.818 38.657 1.00 22.52 193 ARG A O 1
ATOM 957 N N . LEU B 1 20 ? 13.337 -4.313 38.335 1.00 19.16 194 LEU A N 1
ATOM 958 C CA . LEU B 1 20 ? 12.596 -5.417 38.955 1.00 19.19 194 LEU A CA 1
ATOM 959 C C . LEU B 1 20 ? 12.320 -5.194 40.438 1.00 19.51 194 LEU A C 1
ATOM 960 O O . LEU B 1 20 ? 11.230 -5.497 40.920 1.00 21.14 194 LEU A O 1
ATOM 965 N N . ILE B 1 21 ? 13.312 -4.681 41.160 1.00 19.30 195 ILE A N 1
ATOM 966 C CA . ILE B 1 21 ? 13.145 -4.372 42.576 1.00 22.01 195 ILE A CA 1
ATOM 967 C C . ILE B 1 21 ? 12.045 -3.335 42.789 1.00 22.00 195 ILE A C 1
ATOM 968 O O . ILE B 1 21 ? 11.199 -3.490 43.679 1.00 21.40 195 ILE A O 1
ATOM 973 N N . GLN B 1 22 ? 12.050 -2.283 41.978 1.00 20.20 196 GLN A N 1
ATOM 974 C CA . GLN B 1 22 ? 11.029 -1.247 42.121 1.00 17.31 196 GLN A CA 1
ATOM 975 C C . GLN B 1 22 ? 9.634 -1.792 41.795 1.00 22.82 196 GLN A C 1
ATOM 976 O O . GLN B 1 22 ? 8.651 -1.476 42.488 1.00 26.19 196 GLN A O 1
ATOM 982 N N . GLU B 1 23 ? 9.540 -2.610 40.749 1.00 20.64 197 GLU A N 1
ATOM 983 C CA . GLU B 1 23 ? 8.246 -3.192 40.394 1.00 21.64 197 GLU A CA 1
ATOM 984 C C . GLU B 1 23 ? 7.745 -4.137 41.494 1.00 22.95 197 GLU A C 1
ATOM 985 O O . GLU B 1 23 ? 6.545 -4.154 41.819 1.00 23.02 197 GLU A O 1
ATOM 991 N N . LEU B 1 24 ? 8.654 -4.919 42.067 1.00 19.61 198 LEU A N 1
ATOM 992 C CA . LEU B 1 24 ? 8.313 -5.795 43.194 1.00 22.14 198 LEU A CA 1
ATOM 993 C C . LEU B 1 24 ? 7.784 -5.009 44.389 1.00 24.38 198 LEU A C 1
ATOM 994 O O . LEU B 1 24 ? 6.780 -5.406 45.006 1.00 25.79 198 LEU A O 1
ATOM 999 N N . GLU B 1 25 ? 8.448 -3.904 44.725 1.00 20.57 199 GLU A N 1
ATOM 1000 C CA . GLU B 1 25 ? 7.991 -3.057 45.823 1.00 23.08 199 GLU A CA 1
ATOM 1001 C C . GLU B 1 25 ? 6.604 -2.478 45.544 1.00 26.41 199 GLU A C 1
ATOM 1002 O O . GLU B 1 25 ? 5.770 -2.368 46.454 1.00 27.38 199 GLU A O 1
ATOM 1008 N N . ASP B 1 26 ? 6.352 -2.109 44.287 1.00 25.96 200 ASP A N 1
ATOM 1009 C CA . ASP B 1 26 ? 5.022 -1.609 43.916 1.00 24.86 200 ASP A CA 1
ATOM 1010 C C . ASP B 1 26 ? 3.949 -2.683 44.104 1.00 22.47 200 ASP A C 1
ATOM 1011 O O . ASP B 1 26 ? 2.856 -2.423 44.656 1.00 23.63 200 ASP A O 1
ATOM 1016 N N . VAL B 1 27 ? 4.250 -3.888 43.640 1.00 24.18 201 VAL A N 1
ATOM 1017 C CA . VAL B 1 27 ? 3.332 -5.012 43.787 1.00 23.31 201 VAL A CA 1
ATOM 1018 C C . VAL B 1 27 ? 3.051 -5.313 45.261 1.00 23.48 201 VAL A C 1
ATOM 1019 O O . VAL B 1 27 ? 1.901 -5.574 45.636 1.00 26.22 201 VAL A O 1
ATOM 1023 N N . GLU B 1 28 ? 4.081 -5.259 46.096 1.00 27.92 202 GLU A N 1
ATOM 1024 C CA . GLU B 1 28 ? 3.914 -5.530 47.522 1.00 27.44 202 GLU A CA 1
ATOM 1025 C C . GLU B 1 28 ? 3.058 -4.461 48.197 1.00 27.58 202 GLU A C 1
ATOM 1026 O O . GLU B 1 28 ? 2.202 -4.767 49.040 1.00 28.82 202 GLU A O 1
ATOM 1032 N N . LYS B 1 29 ? 3.286 -3.205 47.824 1.00 25.62 203 LYS A N 1
ATOM 1033 C CA . LYS B 1 29 ? 2.471 -2.097 48.319 1.00 28.49 203 LYS A CA 1
ATOM 1034 C C . LYS B 1 29 ? 0.999 -2.329 47.983 1.00 25.65 203 LYS A C 1
ATOM 1035 O O . LYS B 1 29 ? 0.107 -2.297 48.865 1.00 35.94 203 LYS A O 1
ATOM 1041 N N . ASN B 1 30 ? 0.739 -2.589 46.703 1.00 26.10 204 ASN A N 1
ATOM 1042 C CA . ASN B 1 30 ? -0.625 -2.820 46.241 1.00 24.08 204 ASN A CA 1
ATOM 1043 C C . ASN B 1 30 ? -1.278 -4.031 46.914 1.00 26.33 204 ASN A C 1
ATOM 1044 O O . ASN B 1 30 ? -2.474 -4.025 47.229 1.00 25.98 204 ASN A O 1
ATOM 1049 N N . ARG B 1 31 ? -0.472 -5.059 47.156 1.00 27.03 205 ARG A N 1
ATOM 1050 C CA . ARG B 1 31 ? -0.949 -6.268 47.811 1.00 29.44 205 ARG A CA 1
ATOM 1051 C C . ARG B 1 31 ? -1.384 -5.946 49.239 1.00 29.18 205 ARG A C 1
ATOM 1052 O O . ARG B 1 31 ? -2.464 -6.383 49.674 1.00 27.77 205 ARG A O 1
ATOM 1060 N N . LYS B 1 32 ? -0.578 -5.170 49.957 1.00 28.19 206 LYS A N 1
ATOM 1061 C CA . LYS B 1 32 ? -0.939 -4.738 51.308 1.00 27.50 206 LYS A CA 1
ATOM 1062 C C . LYS B 1 32 ? -2.265 -3.980 51.307 1.00 24.81 206 LYS A C 1
ATOM 1063 O O . LYS B 1 32 ? -3.124 -4.185 52.187 1.00 30.56 206 LYS A O 1
ATOM 1069 N N . ILE B 1 33 ? -2.438 -3.103 50.313 1.00 27.01 207 ILE A N 1
ATOM 1070 C CA . ILE B 1 33 ? -3.680 -2.339 50.198 1.00 29.66 207 ILE A CA 1
ATOM 1071 C C . ILE B 1 33 ? -4.893 -3.253 49.991 1.00 21.48 207 ILE A C 1
ATOM 1072 O O . ILE B 1 33 ? -5.931 -3.107 50.682 1.00 27.74 207 ILE A O 1
ATOM 1077 N N . VAL B 1 34 ? -4.771 -4.206 49.074 1.00 23.27 208 VAL A N 1
ATOM 1078 C CA . VAL B 1 34 ? -5.865 -5.154 48.850 1.00 27.19 208 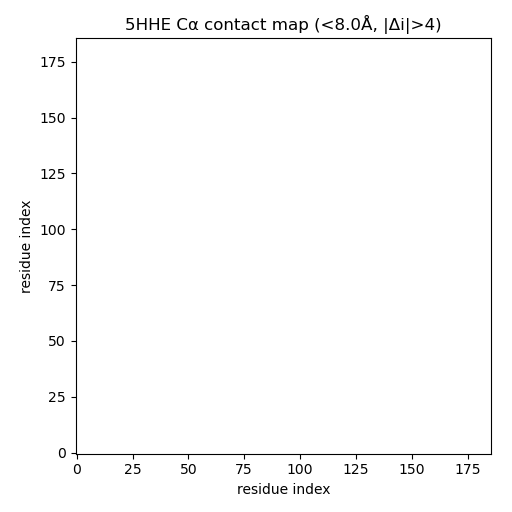VAL A CA 1
ATOM 1079 C C . VAL B 1 34 ? -6.174 -5.983 50.104 1.00 26.29 208 VAL A C 1
ATOM 1080 O O . VAL B 1 34 ? -7.338 -6.213 50.420 1.00 23.68 208 VAL A O 1
ATOM 1084 N N . ALA B 1 35 ? -5.140 -6.410 50.823 1.00 22.75 209 ALA A N 1
ATOM 1085 C CA . ALA B 1 35 ? -5.313 -7.198 52.049 1.00 27.15 209 ALA A CA 1
ATOM 1086 C C . ALA B 1 35 ? -6.082 -6.421 53.112 1.00 28.08 209 ALA A C 1
ATOM 1087 O O . ALA B 1 35 ? -6.963 -6.972 53.806 1.00 27.69 209 ALA A O 1
ATOM 1089 N N . GLU B 1 36 ? -5.746 -5.139 53.241 1.00 28.15 210 GLU A N 1
ATOM 1090 C CA . GLU B 1 36 ? -6.462 -4.258 54.159 1.00 27.91 210 GLU A CA 1
ATOM 1091 C C . GLU B 1 36 ? -7.925 -4.132 53.757 1.00 25.78 210 GLU A C 1
ATOM 1092 O O . GLU B 1 36 ? -8.832 -4.214 54.612 1.00 30.26 210 GLU A O 1
ATOM 1098 N N . ASN B 1 37 ? -8.165 -3.935 52.462 1.00 21.53 211 ASN A N 1
ATOM 1099 C CA . ASN B 1 37 ? -9.542 -3.868 51.967 1.00 23.43 211 ASN A CA 1
ATOM 1100 C C . ASN B 1 37 ? -10.334 -5.144 52.224 1.00 22.80 211 ASN A C 1
ATOM 1101 O O . ASN B 1 37 ? -11.531 -5.085 52.542 1.00 25.90 211 ASN A O 1
ATOM 1106 N N . LEU B 1 38 ? -9.682 -6.292 52.088 1.00 22.23 212 LEU A N 1
ATOM 1107 C CA . LEU B 1 38 ? -10.326 -7.574 52.360 1.00 25.85 212 LEU A CA 1
ATOM 1108 C C . LEU B 1 38 ? -10.720 -7.665 53.826 1.00 25.24 212 LEU A C 1
ATOM 1109 O O . LEU B 1 38 ? -11.857 -8.044 54.146 1.00 25.26 212 LEU A O 1
ATOM 1114 N N . GLU B 1 39 ? -9.799 -7.313 54.716 1.00 27.13 213 GLU A N 1
ATOM 1115 C CA . GLU B 1 39 ? -10.121 -7.276 56.147 1.00 31.95 213 GLU A CA 1
ATOM 1116 C C . GLU B 1 39 ? -11.354 -6.405 56.423 1.00 25.18 213 GLU A C 1
ATOM 1117 O O . GLU B 1 39 ? -12.284 -6.815 57.139 1.00 28.96 213 GLU A O 1
ATOM 1123 N N . LYS B 1 40 ? -11.366 -5.216 55.816 1.00 25.73 214 LYS A N 1
ATOM 1124 C CA . LYS B 1 40 ? -12.430 -4.240 56.024 1.00 26.36 214 LYS A CA 1
ATOM 1125 C C . LYS B 1 40 ? -13.788 -4.777 55.583 1.00 25.30 214 LYS A C 1
ATOM 1126 O O . LYS B 1 40 ? -14.770 -4.728 56.339 1.00 26.10 214 LYS A O 1
ATOM 1132 N N . VAL B 1 41 ? -13.848 -5.280 54.355 1.00 22.39 215 VAL A N 1
ATOM 1133 C CA . VAL B 1 41 ? -15.104 -5.792 53.826 1.00 21.85 215 VAL A CA 1
ATOM 1134 C C . VAL B 1 41 ? -15.583 -7.016 54.602 1.00 24.82 215 VAL A C 1
ATOM 1135 O O . VAL B 1 41 ? -16.788 -7.189 54.789 1.00 23.38 215 VAL A O 1
ATOM 1139 N N . GLN B 1 42 ? -14.660 -7.850 55.066 1.00 23.82 216 GLN A N 1
ATOM 1140 C CA . GLN B 1 42 ? -15.040 -9.016 55.865 1.00 22.79 216 GLN A CA 1
ATOM 1141 C C . GLN B 1 42 ? -15.682 -8.603 57.191 1.00 25.38 216 GLN A C 1
ATOM 1142 O O . GLN B 1 42 ? -16.707 -9.175 57.616 1.00 26.99 216 GLN A O 1
ATOM 1148 N N . ALA B 1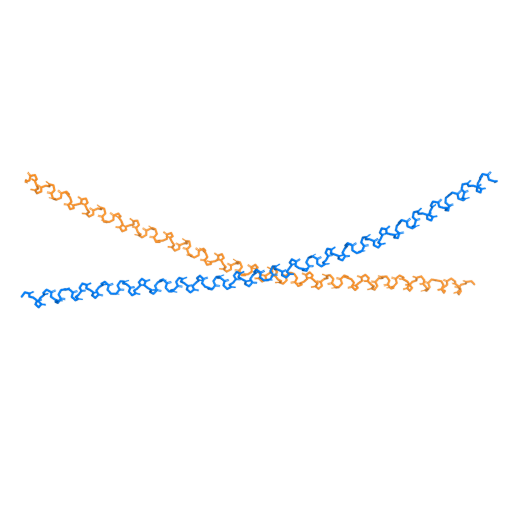 43 ? -15.094 -7.600 57.842 1.00 25.97 217 ALA A N 1
ATOM 1149 C CA . ALA B 1 43 ? -15.672 -7.073 59.078 1.00 26.02 217 ALA A CA 1
ATOM 1150 C C . ALA B 1 43 ? -17.071 -6.520 58.802 1.00 27.51 217 ALA A C 1
ATOM 1151 O O . ALA B 1 43 ? -18.034 -6.797 59.550 1.00 28.59 217 ALA A O 1
ATOM 1153 N N . GLU B 1 44 ? -17.181 -5.754 57.715 1.00 24.38 218 GLU A N 1
ATOM 1154 C CA . GLU B 1 44 ? -18.465 -5.194 57.293 1.00 24.37 218 GLU A CA 1
ATOM 1155 C C . GLU B 1 44 ? -19.523 -6.280 57.123 1.00 23.27 218 GLU A C 1
ATOM 1156 O O . GLU B 1 44 ? -20.667 -6.133 57.577 1.00 23.88 218 GLU A O 1
ATOM 1162 N N . ALA B 1 45 ? -19.137 -7.372 56.471 1.00 22.90 219 ALA A N 1
ATOM 1163 C CA . ALA B 1 45 ? -20.063 -8.463 56.196 1.00 23.36 219 ALA A CA 1
ATOM 1164 C C . ALA B 1 45 ? -20.507 -9.144 57.482 1.00 21.50 219 ALA A C 1
ATOM 1165 O O . ALA B 1 45 ? -21.660 -9.579 57.584 1.00 21.67 219 ALA A O 1
ATOM 1167 N N . GLU B 1 46 ? -19.621 -9.227 58.467 1.00 20.69 220 GLU A N 1
ATOM 1168 C CA . GLU B 1 46 ? -20.022 -9.803 59.757 1.00 25.59 220 GLU A CA 1
ATOM 1169 C C . GLU B 1 46 ? -21.056 -8.919 60.474 1.00 26.45 220 GLU A C 1
ATOM 1170 O O . GLU B 1 46 ? -22.050 -9.418 61.063 1.00 26.18 220 GLU A O 1
ATOM 1176 N N . ARG B 1 47 ? -20.831 -7.603 60.408 1.00 21.71 221 ARG A N 1
ATOM 1177 C CA . ARG B 1 47 ? -21.782 -6.654 60.986 1.00 21.29 221 ARG A CA 1
ATOM 1178 C C . ARG B 1 47 ? -23.151 -6.779 60.307 1.00 24.15 221 ARG A C 1
ATOM 1179 O O . ARG B 1 47 ? -24.209 -6.765 60.969 1.00 27.46 221 ARG A O 1
ATOM 1187 N N . LEU B 1 48 ? -23.134 -6.908 58.984 1.00 22.49 222 LEU A N 1
ATOM 1188 C CA . LEU B 1 48 ? -24.374 -7.072 58.228 1.00 24.92 222 LEU A CA 1
ATOM 1189 C C . LEU B 1 48 ? -25.091 -8.374 58.592 1.00 23.96 222 LEU A C 1
ATOM 1190 O O . LEU B 1 48 ? -26.325 -8.408 58.659 1.00 25.02 222 LEU A O 1
ATOM 1195 N N . ASP B 1 49 ? -24.329 -9.441 58.822 1.00 22.23 223 ASP A N 1
ATOM 1196 C CA . ASP B 1 49 ? -24.921 -10.714 59.238 1.00 22.47 223 ASP A CA 1
ATOM 1197 C C . ASP B 1 49 ? -25.679 -10.533 60.552 1.00 22.77 223 ASP A C 1
ATOM 1198 O O . ASP B 1 49 ? -26.801 -11.057 60.729 1.00 22.43 223 ASP A O 1
ATOM 1203 N N . GLN B 1 50 ? -25.079 -9.774 61.466 1.00 22.20 224 GLN A N 1
ATOM 1204 C CA . GLN B 1 50 ? -25.743 -9.508 62.739 1.00 21.82 224 GLN A CA 1
ATOM 1205 C C . GLN B 1 50 ? -26.996 -8.637 62.564 1.00 19.42 224 GLN A C 1
ATOM 1206 O O . GLN B 1 50 ? -28.015 -8.870 63.214 1.00 22.89 224 GLN A O 1
ATOM 1212 N N . GLU B 1 51 ? -26.918 -7.637 61.684 1.00 19.15 225 GLU A N 1
ATOM 1213 C CA . GLU B 1 51 ? -28.056 -6.756 61.433 1.00 21.18 225 GLU A CA 1
ATOM 1214 C C . GLU B 1 51 ? -29.236 -7.563 60.895 1.00 21.75 225 GLU A C 1
ATOM 1215 O O . GLU B 1 51 ? -30.385 -7.391 61.329 1.00 23.63 225 GLU A O 1
ATOM 1221 N N . GLU B 1 52 ? -28.944 -8.451 59.950 1.00 21.68 226 GLU A N 1
ATOM 1222 C CA . GLU B 1 52 ? -29.966 -9.315 59.376 1.00 22.84 226 GLU A CA 1
ATOM 1223 C C . GLU B 1 52 ? -30.546 -10.236 60.440 1.00 24.55 226 GLU A C 1
ATOM 1224 O O . GLU B 1 52 ? -31.766 -10.428 60.501 1.00 23.61 226 GLU A O 1
ATOM 1230 N N . ALA B 1 53 ? -29.682 -10.793 61.286 1.00 23.37 227 ALA A N 1
ATOM 1231 C CA . ALA B 1 53 ? -30.133 -11.691 62.355 1.00 24.81 227 ALA A CA 1
ATOM 1232 C C . ALA B 1 53 ? -31.087 -10.978 63.310 1.00 21.83 227 ALA A C 1
ATOM 1233 O O . ALA B 1 53 ? -32.093 -11.544 63.748 1.00 23.29 227 ALA A O 1
ATOM 1235 N N . GLN B 1 54 ? -30.770 -9.726 63.615 1.00 21.30 228 GLN A N 1
ATOM 1236 C CA . GLN B 1 54 ? -31.597 -8.937 64.515 1.00 23.66 228 GLN A CA 1
ATOM 1237 C C . GLN B 1 54 ? -32.941 -8.607 63.878 1.00 23.29 228 GLN A C 1
ATOM 1238 O O . GLN B 1 54 ? -33.988 -8.716 64.536 1.00 24.79 228 GLN A O 1
ATOM 1244 N N . TYR B 1 55 ? -32.933 -8.240 62.596 1.00 21.37 229 TYR A N 1
ATOM 1245 C CA . TYR B 1 55 ? -34.205 -8.001 61.913 1.00 22.51 229 TYR A CA 1
ATOM 1246 C C . TYR B 1 55 ? -35.059 -9.268 61.883 1.00 20.65 229 TYR A C 1
ATOM 1247 O O . TYR B 1 55 ? -36.280 -9.198 62.011 1.00 23.53 229 TYR A O 1
ATOM 1256 N N . GLN B 1 56 ? -34.429 -10.426 61.700 1.00 21.74 230 GLN A N 1
ATOM 1257 C CA . GLN B 1 56 ? -35.151 -11.697 61.697 1.00 26.90 230 GLN A CA 1
ATOM 1258 C C . GLN B 1 56 ? -35.802 -11.963 63.054 1.00 27.09 230 GLN A C 1
ATOM 1259 O O . GLN B 1 56 ? -36.954 -12.410 63.139 1.00 26.82 230 GLN A O 1
ATOM 1265 N N . ARG B 1 57 ? -35.056 -11.675 64.119 1.00 30.66 231 ARG A N 1
ATOM 1266 C CA . ARG B 1 57 ? -35.594 -11.780 65.474 1.00 27.05 231 ARG A CA 1
ATOM 1267 C C . ARG B 1 57 ? -36.831 -10.884 65.639 1.00 23.93 231 ARG A C 1
ATOM 1268 O O . ARG B 1 57 ? -37.873 -11.329 66.160 1.00 29.36 231 ARG A O 1
ATOM 1276 N N . GLU B 1 58 ? -36.733 -9.640 65.170 1.00 23.53 232 GLU A N 1
ATOM 1277 C CA . GLU B 1 58 ? -37.854 -8.699 65.256 1.00 22.78 232 GLU A CA 1
ATOM 1278 C C . GLU B 1 58 ? -39.089 -9.197 64.501 1.00 26.92 232 GLU A C 1
ATOM 1279 O O . GLU B 1 58 ? -40.224 -9.091 64.982 1.00 27.99 232 GLU A O 1
ATOM 1285 N N . TYR B 1 59 ? -38.854 -9.732 63.306 1.00 21.59 233 TYR A N 1
ATOM 1286 C CA . TYR B 1 59 ? -39.922 -10.275 62.475 1.00 23.31 233 TYR A CA 1
ATOM 1287 C C . TYR B 1 59 ? -40.636 -11.406 63.202 1.00 25.87 233 TYR A C 1
ATOM 1288 O O . TYR B 1 59 ? -41.867 -11.458 63.218 1.00 25.46 233 TYR A O 1
ATOM 1297 N N . SER B 1 60 ? -39.868 -12.308 63.807 1.00 26.10 234 SER A N 1
ATOM 1298 C CA . SER B 1 60 ? -40.452 -13.409 64.566 1.00 30.68 234 SER A CA 1
ATOM 1299 C C . SER B 1 60 ? -41.287 -12.909 65.744 1.00 24.18 234 SER A C 1
ATOM 1300 O O . SER B 1 60 ? -42.352 -13.464 66.052 1.00 26.61 234 SER A O 1
ATOM 1303 N N . GLU B 1 61 ? -40.809 -11.860 66.403 1.00 22.23 235 GLU A N 1
ATOM 1304 C CA . GLU B 1 61 ? -41.548 -11.301 67.530 1.00 23.33 235 GLU A CA 1
ATOM 1305 C C . GLU B 1 61 ? -42.888 -10.707 67.081 1.00 26.66 235 GLU A C 1
ATOM 1306 O O . GLU B 1 61 ? -43.929 -10.907 67.731 1.00 26.70 235 GLU A O 1
ATOM 1312 N N . PHE B 1 62 ? -42.868 -9.990 65.958 1.00 20.28 236 PHE A N 1
ATOM 1313 C CA . PHE B 1 62 ? -44.103 -9.418 65.426 1.00 20.94 236 PHE A CA 1
ATOM 1314 C C . PHE B 1 62 ? -45.063 -10.520 64.980 1.00 23.15 236 PHE A C 1
ATOM 1315 O O . PHE B 1 62 ? -46.282 -10.384 65.119 1.00 24.33 236 PHE A O 1
ATOM 1323 N N . LYS B 1 63 ? -44.524 -11.620 64.458 1.00 25.14 237 LYS A N 1
ATOM 1324 C CA . LYS B 1 63 ? -45.363 -12.765 64.112 1.00 33.87 237 LYS A CA 1
ATOM 1325 C C . LYS B 1 63 ? -46.028 -13.338 65.364 1.00 30.90 237 LYS A C 1
ATOM 1326 O O . LYS B 1 63 ? -47.231 -13.630 65.359 1.00 29.11 237 LYS A O 1
ATOM 1332 N N . ARG B 1 64 ? -45.256 -13.477 66.442 1.00 26.64 238 ARG A N 1
ATOM 1333 C CA . ARG B 1 64 ? -45.802 -13.960 67.714 1.00 21.77 238 ARG A CA 1
ATOM 1334 C C . ARG B 1 64 ? -46.965 -13.080 68.183 1.00 28.85 238 ARG A C 1
ATOM 1335 O O . ARG B 1 64 ? -48.058 -13.574 68.539 1.00 26.24 238 ARG A O 1
ATOM 1343 N N . GLN B 1 65 ? -46.722 -11.772 68.170 1.00 23.13 239 GLN A N 1
ATOM 1344 C CA . GLN B 1 65 ? -47.728 -10.795 68.572 1.00 22.47 239 GLN A CA 1
ATOM 1345 C C . GLN B 1 65 ? -48.988 -10.904 67.719 1.00 22.70 239 GLN A C 1
ATOM 1346 O O . GLN B 1 65 ? -50.107 -10.873 68.243 1.00 24.64 239 GLN A O 1
ATOM 1352 N N . GLN B 1 66 ? -48.812 -11.033 66.405 1.00 22.19 240 GLN A N 1
ATOM 1353 C CA . GLN B 1 66 ? -49.950 -11.155 65.498 1.00 22.70 240 GLN A CA 1
ATOM 1354 C C . GLN B 1 66 ? -50.777 -12.409 65.783 1.00 23.42 240 GLN A C 1
ATOM 1355 O O . GLN B 1 66 ? -52.010 -12.356 65.773 1.00 23.75 240 GLN A O 1
ATOM 1361 N N . LEU B 1 67 ? -50.115 -13.535 66.027 1.00 25.53 241 LEU A N 1
ATOM 1362 C CA . LEU B 1 67 ? -50.826 -14.775 66.334 1.00 29.30 241 LEU A CA 1
ATOM 1363 C C . LEU B 1 67 ? -51.660 -14.625 67.606 1.00 26.83 241 LEU A C 1
ATOM 1364 O O . LEU B 1 67 ? -52.843 -15.018 67.650 1.00 27.07 241 LEU A O 1
ATOM 1369 N N . GLU B 1 68 ? -51.043 -14.047 68.638 1.00 24.32 242 GLU A N 1
ATOM 1370 C CA . GLU B 1 68 ? -51.731 -13.835 69.912 1.00 25.01 242 GLU A CA 1
ATOM 1371 C C . GLU B 1 68 ? -52.965 -12.939 69.731 1.00 24.06 242 GLU A C 1
ATOM 1372 O O . GLU B 1 68 ? -54.085 -13.274 70.178 1.00 28.67 242 GLU A O 1
ATOM 1378 N N . LEU B 1 69 ? -52.763 -11.807 69.061 1.00 22.88 243 LEU A N 1
ATOM 1379 C CA . LEU B 1 69 ? -53.833 -10.829 68.853 1.00 20.60 243 LEU A CA 1
ATOM 1380 C C . LEU B 1 69 ? -54.978 -11.394 68.021 1.00 22.76 243 LEU A C 1
ATOM 1381 O O . LEU B 1 69 ? -56.147 -11.148 68.310 1.00 24.15 243 LEU A O 1
ATOM 1386 N N . ASP B 1 70 ? -54.644 -12.144 66.980 1.00 25.43 244 ASP A N 1
ATOM 1387 C CA . ASP B 1 70 ? -55.674 -12.748 66.144 1.00 27.01 244 ASP A CA 1
ATOM 1388 C C . ASP B 1 70 ? -56.503 -13.764 66.921 1.00 24.28 244 ASP A C 1
ATOM 1389 O O . ASP B 1 70 ? -57.731 -13.840 66.743 1.00 26.69 244 ASP A O 1
ATOM 1394 N N . ASP B 1 71 ? -55.852 -14.538 67.788 1.00 28.10 245 ASP A N 1
ATOM 1395 C CA . ASP B 1 71 ? -56.612 -15.446 68.651 1.00 27.44 245 ASP A CA 1
ATOM 1396 C C . ASP B 1 71 ? -57.594 -14.688 69.548 1.00 27.83 245 ASP A C 1
ATOM 1397 O O . ASP B 1 71 ? -58.788 -15.059 69.646 1.00 28.48 245 ASP A O 1
ATOM 1402 N N . GLU B 1 72 ? -57.104 -13.620 70.182 1.00 24.49 246 GLU A N 1
ATOM 1403 C CA . GLU B 1 72 ? -57.967 -12.799 71.034 1.00 24.76 246 GLU A CA 1
ATOM 1404 C C . GLU B 1 72 ? -59.141 -12.208 70.258 1.00 22.94 246 GLU A C 1
ATOM 1405 O O . GLU B 1 72 ? -60.276 -12.192 70.744 1.00 24.93 246 GLU A O 1
ATOM 1411 N N . LEU B 1 73 ? -58.872 -11.721 69.053 1.00 21.44 247 LEU A N 1
ATOM 1412 C CA . LEU B 1 73 ? -59.910 -11.081 68.251 1.00 20.67 247 LEU A CA 1
ATOM 1413 C C . LEU B 1 73 ? -60.977 -12.090 67.853 1.00 23.57 247 LEU A C 1
ATOM 1414 O O . LEU B 1 73 ? -62.167 -11.784 67.876 1.00 23.07 247 LEU A O 1
ATOM 1419 N N . LYS B 1 74 ? -60.547 -13.294 67.496 1.00 21.59 248 LYS A N 1
ATOM 1420 C CA . LYS B 1 74 ? -61.472 -14.367 67.150 1.00 26.53 248 LYS A CA 1
ATOM 1421 C C . LYS B 1 74 ? -62.411 -14.649 68.324 1.00 25.75 248 LYS A C 1
ATOM 1422 O O . LYS B 1 74 ? -63.636 -14.801 68.151 1.00 27.81 248 LYS A O 1
ATOM 1428 N N . SER B 1 75 ? -61.831 -14.718 69.528 1.00 25.24 249 SER A N 1
ATOM 1429 C CA . SER B 1 75 ? -62.634 -14.957 70.726 1.00 24.41 249 SER A CA 1
ATOM 1430 C C . SER B 1 75 ? -63.649 -13.837 70.954 1.00 21.28 249 SER A C 1
ATOM 1431 O O . SER B 1 75 ? -64.821 -14.089 71.275 1.00 22.44 249 SER A O 1
ATOM 1434 N N . VAL B 1 76 ? -63.198 -12.594 70.794 1.00 19.06 250 VAL A N 1
ATOM 1435 C CA . VAL B 1 76 ? -64.080 -11.448 71.001 1.00 21.05 250 VAL A CA 1
ATOM 1436 C C . VAL B 1 76 ? -65.235 -11.476 70.000 1.00 19.65 250 VAL A C 1
ATOM 1437 O O . VAL B 1 76 ? -66.390 -11.264 70.369 1.00 18.83 250 VAL A O 1
ATOM 1441 N N . GLU B 1 77 ? -64.927 -11.767 68.740 1.00 19.90 251 GLU A N 1
ATOM 1442 C CA . GLU B 1 77 ? -65.937 -11.818 67.693 1.00 19.71 251 GLU A CA 1
ATOM 1443 C C . GLU B 1 77 ? -66.958 -12.898 68.013 1.00 19.93 251 GLU A C 1
ATOM 1444 O O . GLU B 1 77 ? -68.166 -12.699 67.830 1.00 20.44 251 GLU A O 1
ATOM 1450 N N . ASN B 1 78 ? -66.474 -14.030 68.503 1.00 20.68 252 ASN A N 1
ATOM 1451 C CA . ASN B 1 78 ? -67.358 -15.134 68.875 1.00 23.06 252 ASN A CA 1
ATOM 1452 C C . ASN B 1 78 ? -68.286 -14.796 70.053 1.00 20.71 252 ASN A C 1
ATOM 1453 O O . ASN B 1 78 ? -69.472 -15.158 70.060 1.00 21.29 252 ASN A O 1
ATOM 1458 N N . GLN B 1 79 ? -67.733 -14.109 71.048 1.00 19.07 253 GLN A N 1
ATOM 1459 C CA . GLN B 1 79 ? -68.506 -13.650 72.193 1.00 19.96 253 GLN A CA 1
ATOM 1460 C C . GLN B 1 79 ? -69.569 -12.639 71.761 1.00 16.57 253 GLN A C 1
ATOM 1461 O O . GLN B 1 79 ? -70.702 -12.668 72.248 1.00 19.57 253 GLN A O 1
ATOM 1467 N N . MET B 1 80 ? -69.201 -11.749 70.842 1.00 15.58 254 MET A N 1
ATOM 1468 C CA . MET B 1 80 ? -70.149 -10.795 70.286 1.00 16.60 254 MET A CA 1
ATOM 1469 C C . MET B 1 80 ? -71.264 -11.499 69.527 1.00 15.97 254 MET A C 1
ATOM 1470 O O . MET B 1 80 ? -72.424 -11.096 69.611 1.00 18.34 254 MET A O 1
ATOM 1475 N N . ARG B 1 81 ? -70.914 -12.548 68.785 1.00 16.32 255 ARG A N 1
ATOM 1476 C CA . ARG B 1 81 ? -71.924 -13.307 68.059 1.00 18.04 255 ARG A CA 1
ATOM 1477 C C . ARG B 1 81 ? -72.913 -13.946 69.026 1.00 16.10 255 ARG A C 1
ATOM 1478 O O . ARG B 1 81 ? -74.131 -13.874 68.812 1.00 17.95 255 ARG A O 1
ATOM 1486 N N . TYR B 1 82 ? -72.401 -14.559 70.092 1.00 16.79 256 TYR A N 1
ATOM 1487 C CA . TYR B 1 82 ? -73.296 -15.135 71.098 1.00 18.02 256 TYR A CA 1
ATOM 1488 C C . TYR B 1 82 ? -74.204 -14.070 71.729 1.00 18.79 256 TYR A C 1
ATOM 1489 O O . TYR B 1 82 ? -75.431 -14.247 71.806 1.00 19.57 256 TYR A O 1
ATOM 1498 N N . ALA B 1 83 ? -73.616 -12.962 72.173 1.00 17.83 257 ALA A N 1
ATOM 1499 C CA . ALA B 1 83 ? -74.392 -11.940 72.867 1.00 16.77 257 ALA A CA 1
ATOM 1500 C C . ALA B 1 83 ? -75.472 -11.356 71.956 1.00 16.32 257 ALA A C 1
ATOM 1501 O O . ALA B 1 83 ? -76.621 -11.163 72.372 1.00 18.53 257 ALA A O 1
ATOM 1503 N N . GLN B 1 84 ? -75.111 -11.096 70.709 1.00 16.19 258 GLN A N 1
ATOM 1504 C CA . GLN B 1 84 ? -76.058 -10.530 69.759 1.00 17.86 258 GLN A CA 1
ATOM 1505 C C . GLN B 1 84 ? -77.189 -11.503 69.456 1.00 16.53 258 GLN A C 1
ATOM 1506 O O . GLN B 1 84 ? -78.348 -11.098 69.370 1.00 18.99 258 GLN A O 1
ATOM 1512 N N . THR B 1 85 ? -76.847 -12.780 69.283 1.00 18.72 259 THR A N 1
ATOM 1513 C CA . THR B 1 85 ? -77.858 -13.802 69.009 1.00 21.29 259 THR A CA 1
ATOM 1514 C C . THR B 1 85 ? -78.852 -13.918 70.160 1.00 18.80 259 THR A C 1
ATOM 1515 O O . THR B 1 85 ? -80.078 -14.001 69.944 1.00 21.69 259 THR A O 1
ATOM 1519 N N . GLN B 1 86 ? -78.332 -13.899 71.386 1.00 18.81 260 GLN A N 1
ATOM 1520 C CA . GLN B 1 86 ? -79.208 -13.964 72.554 1.00 18.82 260 GLN A CA 1
ATOM 1521 C C . GLN B 1 86 ? -80.078 -12.721 72.715 1.00 18.99 260 GLN A C 1
ATOM 1522 O O . GLN B 1 86 ? -81.238 -12.818 73.114 1.00 22.26 260 GLN A O 1
ATOM 1528 N N . LEU B 1 87 ? -79.510 -11.559 72.427 1.00 17.86 261 LEU A N 1
ATOM 1529 C CA . LEU B 1 87 ? -80.261 -10.309 72.480 1.00 21.56 261 LEU A CA 1
ATOM 1530 C C . LEU B 1 87 ? -81.410 -10.351 71.471 1.00 19.38 261 LEU A C 1
ATOM 1531 O O . LEU B 1 87 ? -82.553 -10.000 71.801 1.00 23.04 261 LEU A O 1
ATOM 1536 N N . ASP B 1 88 ? -81.105 -10.796 70.251 1.00 21.77 262 ASP A N 1
ATOM 1537 C CA . ASP B 1 88 ? -82.114 -10.936 69.195 1.00 23.83 262 ASP A CA 1
ATOM 1538 C C . ASP B 1 88 ? -83.249 -11.845 69.658 1.00 23.55 262 ASP A C 1
ATOM 1539 O O . ASP B 1 88 ? -84.445 -11.526 69.495 1.00 25.17 262 ASP A O 1
ATOM 1544 N N . LYS B 1 89 ? -82.872 -12.981 70.240 1.00 24.06 263 LYS A N 1
ATOM 1545 C CA . LYS B 1 89 ? -83.854 -13.933 70.755 1.00 26.70 263 LYS A CA 1
ATOM 1546 C C . LYS B 1 89 ? -84.759 -13.332 71.834 1.00 26.49 263 LYS A C 1
ATOM 1547 O O . LYS B 1 89 ? -85.979 -1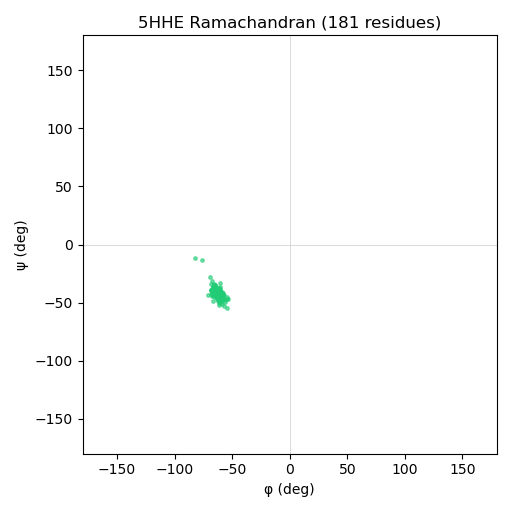3.516 71.809 1.00 30.17 263 LYS A O 1
ATOM 1553 N N . LEU B 1 90 ? -84.157 -12.629 72.788 1.00 25.24 264 LEU A N 1
ATOM 1554 C CA . LEU B 1 90 ? -84.919 -12.027 73.879 1.00 25.16 264 LEU A CA 1
ATOM 1555 C C . LEU B 1 90 ? -85.871 -10.957 73.363 1.00 29.08 264 LEU A C 1
ATOM 1556 O O . LEU B 1 90 ? -86.977 -10.789 73.895 1.00 33.65 264 LEU A O 1
ATOM 1561 N N . LYS B 1 91 ? -85.445 -10.233 72.338 1.00 28.25 265 LYS A N 1
ATOM 1562 C CA . LYS B 1 91 ? -86.290 -9.218 71.726 1.00 34.70 265 LYS A CA 1
ATOM 1563 C C . LYS B 1 91 ? -87.451 -9.871 70.989 1.00 36.17 265 LYS A C 1
ATOM 1564 O O . LYS B 1 91 ? -88.519 -9.276 70.845 1.00 44.68 265 LYS A O 1
ATOM 1570 N N . LEU B 1 92 ? -87.241 -11.097 70.512 1.00 37.78 266 LEU A N 1
ATOM 1571 C CA . LEU B 1 92 ? -88.329 -11.826 69.867 1.00 38.88 266 LEU A CA 1
ATOM 1572 C C . LEU B 1 92 ? -89.256 -12.509 70.873 1.00 45.91 266 LEU A C 1
ATOM 1573 O O . LEU B 1 92 ? -90.336 -12.976 70.514 1.00 61.60 266 LEU A O 1
ATOM 1578 N N . GLU B 1 93 ? -88.833 -12.562 72.136 1.00 40.06 267 GLU A N 1
ATOM 1579 C CA . GLU B 1 93 ? -89.651 -13.159 73.191 1.00 41.67 267 GLU A CA 1
ATOM 1580 C C . GLU B 1 93 ? -90.574 -12.128 73.834 1.00 51.10 267 GLU A C 1
ATOM 1581 O O . GLU B 1 93 ? -90.166 -10.997 74.101 1.00 53.17 267 GLU A O 1
#

Solvent-accessible surface area: 18797 Å² total; per-residue (Å²): 133,110,66,112,112,104,107,125,85,118,156,111,96,54,133,68,104,81,128,82,72,105,92,124,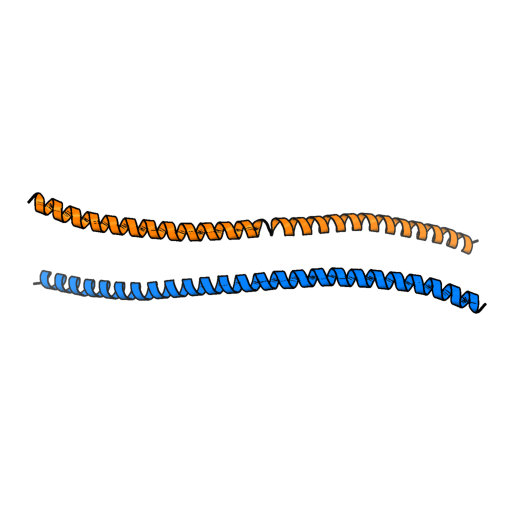113,79,94,82,129,74,129,130,83,85,39,104,64,95,123,121,80,103,55,111,50,101,155,105,95,90,68,118,55,78,132,101,129,67,130,42,66,124,99,143,75,99,121,105,109,90,99,88,101,132,54,74,75,69,113,131,149,146,57,94,88,86,80,76,147,126,148,158,173,143,101,63,105,96,99,111,124,77,121,153,107,113,52,133,72,103,85,127,85,76,104,91,122,111,66,78,76,128,72,173,128,84,85,52,117,71,96,125,98,71,101,44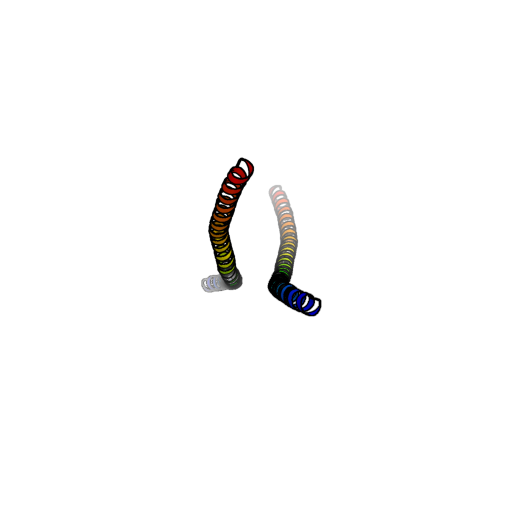,65,51,123,156,114,96,103,73,105,52,83,130,107,190,89,162,62,69,131,123,127,65,114,99,88,115,68,95,100,93,139,56,75,95,102,115,126,183,146,58,91,64,60,93,58,124,126,134,163,115

Foldseek 3Di:
DVVVVVVVVVVVVVVVVVVVVVVVVVVVVVVVVVVVVVVVVVVVVVVVVVVVVVVVVVVVVVVVVVVVVVVVVVVVVVVVVVVVVVVVVVVVD/DVVVVVVVVVVVVVVVVVVVVVVVVVVVVVVVVVVVVVVVVVVVVVVVVVVVVVVVVVVVVVVVVVVVVVVVVVVVVVVVVVVVVVVVVVVVD

InterPro domains:
  IPR007243 Atg6/Beclin [PTHR12768] (7-447)
  IPR029318 Beclin-1, BH3 domain [PF15285] (105-129)
  IPR038274 Atg6/Beclin C-terminal domain superfamily [G3DSA:1.10.418.40] (268-448)
  IPR040455 Atg6, BARA domain [PF04111] (264-445)
  IPR041691 Atg6/beclin, coiled-coil domain [PF17675] (135-261)

GO terms:
  GO:0060090 molecular adaptor activity (F, IDA)
  GO:0002753 cytoplasmic pattern recognition receptor signaling pathway (P, IDA)
  GO:0030674 protein-macromolecule adaptor activity (F, IDA)
  GO:0006914 autophagy (P, IDA)
  GO:0065003 protein-containing complex assembly (P, IDA)
  GO:0000045 autophagosome assembly (P, IDA)
  GO:1902425 positive regulation of attachment of mitotic spindle microtubules to kinetochore (P, IMP)
  GO:0006914 autophagy (P, IMP)
  GO:0007080 mitotic metaphase chromosome alignment (P, IMP)
  GO:0019901 protein kinase binding (F, IPI)
  GO:0032473 cytoplasmic side of mitochondrial outer membrane (C, IDA)
  GO:0005768 endosome (C, IDA)
  GO:0005783 endoplasmic reticulum (C, IDA)
  GO:0005739 mitochondrion (C, IMP)
  GO:0000423 mitophagy (P, IMP)
  GO:0005515 protein binding (F, IPI)
  GO:0043548 phosphatidylinositol 3-kinase binding (F, IPI)
  GO:0043069 negative regulation of programmed cell death (P, IMP)
  GO:0010508 positive regulation of autophagy (P, IDA)
  GO:0031966 mitochondrial membrane (C, EXP)

Radius of gyration: 40.97 Å; Cα contacts (8 Å, |Δi|>4): 0; chains: 2; bounding box: 127×32×100 Å

Organism: Homo sapiens (NCBI:txid9606)